Protein AF-A0A840UZB9-F1 (afdb_monomer_lite)

Secondary structure (DSSP, 8-state):
---SS---SSTT-HHHHHHHHHHSTTHHHHHHHHHHHHHHHHHTSSS----SSSHHHHTTT-TT---EEEE--HHHHHHHHHHHHT--HHHHHHHHHHHHHHHHHHHHHHHS--TT-GGG-SEEEEHHHH-HHHHHHHHHHHTTSGGGS--HHHHHHHHHHHHHHHHHHH-TT-TT-EEEEETTEEEEEEEE-GGGHHHHHHHHHHHHTT-TT--EEEEEEEE--

pLDDT: mean 88.19, std 13.85, range [30.36, 98.25]

Foldseek 3Di:
DPQPAPDPPLLPDLVVQVVVLVVDDNSLLLVLLVVLLRVLVVVLDPDDDDDDAPPLLLCVPQQLDAFEAEDEDLQVQLVVQCVVVVHDSVVSSVVVVVSQVSSQVVCCVRPVDGPVDCVSGPYYDYCNVQPPVSVVVVVVVVSPDPRNDDDPVSSQVSVQSNVQSVLCNLVSVQSVWDWGGDQLAIETEGEDAPVCVVVVVVVSCVSCPPDPSHPYYDYHYDYDD

Structure (mmCIF, N/CA/C/O backbone):
data_AF-A0A840UZB9-F1
#
_entry.id   AF-A0A840UZB9-F1
#
loop_
_atom_site.group_PDB
_atom_site.id
_atom_site.type_symbol
_atom_site.label_atom_id
_atom_site.label_alt_id
_atom_site.label_comp_id
_atom_site.label_asym_id
_atom_site.label_entity_id
_atom_site.label_seq_id
_atom_site.pdbx_PDB_ins_code
_atom_site.Cartn_x
_atom_site.Cartn_y
_atom_site.Cartn_z
_atom_site.occupancy
_atom_site.B_iso_or_equiv
_atom_site.auth_seq_id
_atom_site.auth_comp_id
_atom_site.auth_asym_id
_atom_site.auth_atom_id
_atom_site.pdbx_PDB_model_num
ATOM 1 N N . MET A 1 1 ? -8.764 1.090 -22.165 1.00 32.78 1 MET A N 1
ATOM 2 C CA . MET A 1 1 ? -8.801 0.829 -20.715 1.00 32.78 1 MET A CA 1
ATOM 3 C C . MET A 1 1 ? -8.470 2.149 -20.058 1.00 32.78 1 MET A C 1
ATOM 5 O O . MET A 1 1 ? -7.371 2.649 -20.248 1.00 32.78 1 MET A O 1
ATOM 9 N N . GLU A 1 2 ? -9.480 2.788 -19.488 1.00 30.36 2 GLU A N 1
ATOM 10 C CA . GLU A 1 2 ? -9.359 4.071 -18.801 1.00 30.36 2 GLU A CA 1
ATOM 11 C C . GLU A 1 2 ? -8.670 3.797 -17.456 1.00 30.36 2 GLU A C 1
ATOM 13 O O . GLU A 1 2 ? -9.015 2.835 -16.775 1.00 30.36 2 GLU A O 1
ATOM 18 N N . TYR A 1 3 ? -7.608 4.535 -17.137 1.00 38.19 3 TYR A N 1
ATOM 19 C CA . TYR A 1 3 ? -6.856 4.341 -15.898 1.00 38.19 3 TYR A CA 1
ATOM 20 C C . TYR A 1 3 ? -7.718 4.823 -14.716 1.00 38.19 3 TYR A C 1
ATOM 22 O O . TYR A 1 3 ? -7.915 6.025 -14.563 1.00 38.19 3 TYR A O 1
ATOM 30 N N . ASP A 1 4 ? -8.245 3.902 -13.902 1.00 43.88 4 ASP A N 1
ATOM 31 C CA . ASP A 1 4 ? -9.256 4.188 -12.861 1.00 43.88 4 ASP A CA 1
ATOM 32 C C . ASP A 1 4 ? -8.746 5.031 -11.671 1.00 43.88 4 ASP A C 1
ATOM 34 O O . ASP A 1 4 ? -9.543 5.501 -10.860 1.00 43.88 4 ASP A O 1
ATOM 38 N N . ILE A 1 5 ? -7.429 5.240 -11.529 1.00 45.97 5 ILE A N 1
ATOM 39 C CA . ILE A 1 5 ? -6.846 5.952 -10.379 1.00 45.97 5 ILE A CA 1
ATOM 40 C C . ILE A 1 5 ? -5.786 6.956 -10.875 1.00 45.97 5 ILE A C 1
ATOM 42 O O . ILE A 1 5 ? -4.693 6.555 -11.278 1.00 45.97 5 ILE A O 1
ATOM 46 N N . PRO A 1 6 ? -6.064 8.276 -10.859 1.00 42.09 6 PRO A N 1
ATOM 47 C CA . PRO A 1 6 ? -5.114 9.292 -11.301 1.00 42.09 6 PRO A CA 1
ATOM 48 C C . PRO A 1 6 ? -4.013 9.504 -10.250 1.00 42.09 6 PRO A C 1
ATOM 50 O O . PRO A 1 6 ? -4.113 10.362 -9.377 1.00 42.09 6 PRO A O 1
ATOM 53 N N . GLU A 1 7 ? -2.934 8.731 -10.326 1.00 44.25 7 GLU A N 1
ATOM 54 C CA . GLU A 1 7 ? -1.880 8.738 -9.300 1.00 44.25 7 GLU A CA 1
ATOM 55 C C . GLU A 1 7 ? -0.942 9.958 -9.292 1.00 44.25 7 GLU A C 1
ATOM 57 O O . GLU A 1 7 ? -0.257 10.210 -8.304 1.00 44.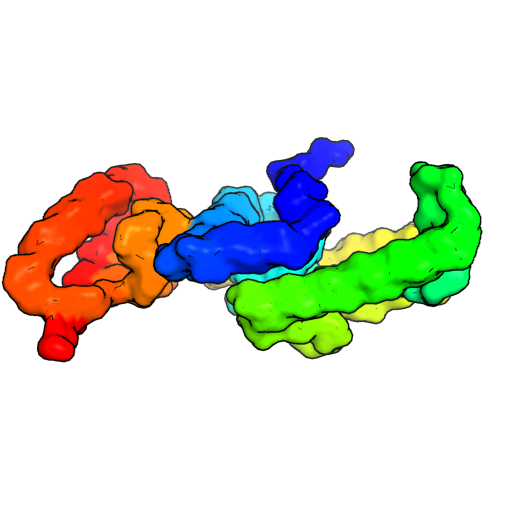25 7 GLU A O 1
ATOM 62 N N . LEU A 1 8 ? -0.858 10.755 -10.356 1.00 44.09 8 LEU A N 1
ATOM 63 C CA . LEU A 1 8 ? 0.452 11.342 -10.690 1.00 44.09 8 LEU A CA 1
ATOM 64 C C . LEU A 1 8 ? 0.564 12.870 -10.753 1.00 44.09 8 LEU A C 1
ATOM 66 O O . LEU A 1 8 ? 1.505 13.377 -11.356 1.00 44.09 8 LEU A O 1
ATOM 70 N N . LYS A 1 9 ? -0.316 13.638 -10.095 1.00 40.16 9 LYS A N 1
ATOM 71 C CA . LYS A 1 9 ? -0.114 15.104 -9.982 1.00 40.16 9 LYS A CA 1
ATOM 72 C C . LYS A 1 9 ? 0.544 15.579 -8.683 1.00 40.16 9 LYS A C 1
ATOM 74 O O . LYS A 1 9 ? 1.083 16.680 -8.670 1.00 40.16 9 LYS A O 1
ATOM 79 N N . ILE A 1 10 ? 0.573 14.767 -7.623 1.00 42.72 10 ILE A N 1
ATOM 80 C CA . ILE A 1 10 ? 1.201 15.148 -6.337 1.00 42.72 10 ILE A CA 1
ATOM 81 C C . ILE A 1 10 ? 2.701 14.792 -6.309 1.00 42.72 10 ILE A C 1
ATOM 83 O O . ILE A 1 10 ? 3.491 15.449 -5.639 1.00 42.72 10 ILE A O 1
ATOM 87 N N . MET A 1 11 ? 3.117 13.794 -7.092 1.00 49.47 11 MET A N 1
ATOM 88 C CA . MET A 1 11 ? 4.476 13.241 -7.065 1.00 49.47 11 MET A CA 1
ATOM 89 C C . MET A 1 11 ? 5.542 14.077 -7.780 1.00 49.47 11 MET A C 1
ATOM 91 O O . MET A 1 11 ? 6.721 13.771 -7.648 1.00 49.47 11 MET A O 1
ATOM 95 N N . HIS A 1 12 ? 5.163 15.108 -8.539 1.00 48.81 12 HIS A N 1
ATOM 96 C CA . HIS A 1 12 ? 6.100 15.817 -9.417 1.00 48.81 12 HIS A CA 1
ATOM 97 C C . HIS A 1 12 ? 7.119 16.691 -8.664 1.00 48.81 12 HIS A C 1
ATOM 99 O O . HIS A 1 12 ? 7.967 17.315 -9.293 1.00 48.81 12 HIS A O 1
ATOM 105 N N . ASN A 1 13 ? 7.026 16.788 -7.330 1.00 57.16 13 ASN A N 1
ATOM 106 C CA . ASN A 1 13 ? 7.992 17.549 -6.547 1.00 57.16 13 ASN A CA 1
ATOM 107 C C . ASN A 1 13 ? 8.100 17.049 -5.094 1.00 57.16 13 ASN A C 1
ATOM 109 O O . ASN A 1 13 ? 7.402 17.541 -4.198 1.00 57.16 13 ASN A O 1
ATOM 113 N N . PHE A 1 14 ? 8.977 16.060 -4.859 1.00 59.19 14 PHE A N 1
ATOM 114 C CA . PHE A 1 14 ? 9.191 15.441 -3.542 1.00 59.19 14 PHE A CA 1
ATOM 115 C C . PHE A 1 14 ? 9.422 16.466 -2.444 1.00 59.19 14 PHE A C 1
ATOM 117 O O . PHE A 1 14 ? 8.726 16.475 -1.431 1.00 59.19 14 PHE A O 1
ATOM 124 N N . GLN A 1 15 ? 10.360 17.377 -2.680 1.00 57.38 15 GLN A N 1
ATOM 125 C CA . GLN A 1 15 ? 10.783 18.351 -1.683 1.00 57.38 15 GLN A CA 1
ATOM 126 C C . GLN A 1 15 ? 9.636 19.265 -1.236 1.00 57.38 15 GLN A C 1
ATOM 128 O O . GLN A 1 15 ? 9.505 19.544 -0.046 1.00 57.38 15 GLN A O 1
ATOM 133 N N . TYR A 1 16 ? 8.769 19.694 -2.157 1.00 62.09 16 TYR A N 1
ATOM 134 C CA . TYR A 1 16 ? 7.646 20.572 -1.818 1.00 62.09 16 TYR A CA 1
ATOM 135 C C . TYR A 1 16 ? 6.574 19.847 -1.023 1.00 62.09 16 TYR A C 1
ATOM 137 O O . TYR A 1 16 ? 6.073 20.381 -0.035 1.00 62.09 16 TYR A O 1
ATOM 145 N N . ALA A 1 17 ? 6.215 18.633 -1.428 1.00 61.66 17 ALA A N 1
ATOM 146 C CA . ALA A 1 17 ? 5.177 17.907 -0.723 1.00 61.66 17 ALA A CA 1
ATOM 147 C C . ALA A 1 17 ? 5.676 17.397 0.643 1.00 61.66 17 ALA A C 1
ATOM 149 O O . ALA A 1 17 ? 4.913 17.470 1.598 1.00 61.66 17 ALA A O 1
ATOM 150 N N . VAL A 1 18 ? 6.960 17.047 0.810 1.00 64.25 18 VAL A N 1
ATOM 151 C CA . VAL A 1 18 ? 7.560 16.824 2.144 1.00 64.25 18 VAL A CA 1
ATOM 152 C C . VAL A 1 18 ? 7.467 18.070 3.015 1.00 64.25 18 VAL A C 1
ATOM 154 O O . VAL A 1 18 ? 6.951 17.991 4.124 1.00 64.25 18 VAL A O 1
ATOM 157 N N . GLN A 1 19 ? 7.870 19.236 2.505 1.00 65.75 19 GLN A N 1
ATOM 158 C CA . GLN A 1 19 ? 7.761 20.487 3.261 1.00 65.75 19 GLN A CA 1
ATOM 159 C C . GLN A 1 19 ? 6.312 20.801 3.662 1.00 65.75 19 GLN A C 1
ATOM 161 O O . GLN A 1 19 ? 6.078 21.323 4.749 1.00 65.75 19 GLN A O 1
ATOM 166 N N . ILE A 1 20 ? 5.327 20.490 2.815 1.00 62.56 20 ILE A N 1
ATOM 167 C CA . ILE A 1 20 ? 3.904 20.654 3.146 1.00 62.56 20 ILE A CA 1
ATOM 168 C C . ILE A 1 20 ? 3.486 19.679 4.256 1.00 62.56 20 ILE A C 1
ATOM 170 O O . ILE A 1 20 ? 2.816 20.093 5.203 1.00 62.56 20 ILE A O 1
ATOM 174 N N . LEU A 1 21 ? 3.897 18.411 4.161 1.00 69.25 21 LEU A N 1
ATOM 175 C CA . LEU A 1 21 ? 3.580 17.375 5.147 1.00 69.25 21 LEU A CA 1
ATOM 176 C C . LEU A 1 21 ? 4.233 17.644 6.509 1.00 69.25 21 LEU A C 1
ATOM 178 O O . LEU A 1 21 ? 3.605 17.390 7.532 1.00 69.25 21 LEU A O 1
ATOM 182 N N . GLU A 1 22 ? 5.456 18.175 6.527 1.00 68.75 22 GLU A N 1
ATOM 183 C CA . GLU A 1 22 ? 6.203 18.506 7.748 1.00 68.75 22 GLU A CA 1
ATOM 184 C C . GLU A 1 22 ? 5.699 19.787 8.427 1.00 68.75 22 GLU A C 1
ATOM 186 O O . GLU A 1 22 ? 5.739 19.897 9.651 1.00 68.75 22 GLU A O 1
ATOM 191 N N . ARG A 1 23 ? 5.197 20.763 7.657 1.00 68.94 23 ARG A N 1
ATOM 192 C CA . ARG A 1 23 ? 4.683 22.035 8.201 1.00 68.94 23 ARG A CA 1
ATOM 193 C C . ARG A 1 23 ? 3.346 21.900 8.924 1.00 68.94 23 ARG A C 1
ATOM 195 O O . ARG A 1 23 ? 2.990 22.791 9.692 1.00 68.94 23 ARG A O 1
ATOM 202 N N . GLN A 1 24 ? 2.590 20.834 8.671 1.00 67.44 24 GLN A N 1
ATOM 203 C CA . GLN A 1 24 ? 1.321 20.576 9.344 1.00 67.44 24 GLN A CA 1
ATOM 204 C C . GLN A 1 24 ? 1.487 19.478 10.393 1.00 67.44 24 GLN A C 1
ATOM 206 O O . GLN A 1 24 ? 2.014 18.407 10.100 1.00 67.44 24 GLN A O 1
ATOM 211 N N . SER A 1 25 ? 0.976 19.699 11.608 1.00 78.94 25 SER A N 1
ATOM 212 C CA . SER A 1 25 ? 0.932 18.651 12.634 1.00 78.94 25 SER A CA 1
ATOM 213 C C . SER A 1 25 ? 0.235 17.409 12.076 1.00 78.94 25 SER A C 1
ATOM 215 O O . SER A 1 25 ? -0.912 17.506 11.635 1.00 78.94 25 SER A O 1
ATOM 217 N N . PHE A 1 26 ? 0.921 16.264 12.101 1.00 84.12 26 PHE A N 1
ATOM 218 C CA . PHE A 1 26 ? 0.438 14.983 11.568 1.00 84.12 26 PHE A CA 1
ATOM 219 C C . PHE A 1 26 ? 0.086 14.998 10.065 1.00 84.12 26 PHE A C 1
ATOM 221 O O . PHE A 1 26 ? -0.791 14.255 9.616 1.00 84.12 26 PHE A O 1
ATOM 228 N N . GLY A 1 27 ? 0.729 15.864 9.268 1.00 84.94 27 GLY A N 1
ATOM 229 C CA . GLY A 1 27 ? 0.485 15.954 7.825 1.00 84.94 27 GLY A CA 1
ATOM 230 C C . GLY A 1 27 ? 0.759 14.634 7.101 1.00 84.94 27 GLY A C 1
ATOM 231 O O . GLY A 1 27 ? -0.040 14.211 6.264 1.00 84.94 27 GLY A O 1
ATOM 232 N N . ARG A 1 28 ? 1.832 13.933 7.491 1.00 86.31 28 ARG A N 1
ATOM 233 C CA . ARG A 1 28 ? 2.185 12.605 6.971 1.00 86.31 28 ARG A CA 1
ATOM 234 C C . ARG A 1 28 ? 1.066 11.586 7.182 1.00 86.31 28 ARG A C 1
ATOM 236 O O . ARG A 1 28 ? 0.633 10.954 6.224 1.00 86.31 28 ARG A O 1
ATOM 243 N N . GLU A 1 29 ? 0.593 11.428 8.415 1.00 89.12 29 GLU A N 1
ATOM 244 C CA . GLU A 1 29 ? -0.446 10.457 8.769 1.00 89.12 29 GLU A CA 1
ATOM 245 C C . GLU A 1 29 ? -1.736 10.732 7.991 1.00 89.12 29 GLU A C 1
ATOM 247 O O . GLU A 1 29 ? -2.311 9.818 7.403 1.00 89.12 29 GLU A O 1
ATOM 252 N N . ARG A 1 30 ? -2.149 12.003 7.898 1.00 88.25 30 ARG A N 1
ATOM 253 C CA . ARG A 1 30 ? -3.324 12.402 7.107 1.00 88.25 30 ARG A CA 1
ATOM 254 C C . ARG A 1 30 ? -3.175 12.054 5.631 1.00 88.25 30 ARG A C 1
ATOM 256 O O . ARG A 1 30 ? -4.113 11.528 5.038 1.00 88.25 30 ARG A O 1
ATOM 263 N N . PHE A 1 31 ? -2.007 12.316 5.048 1.00 86.19 31 PHE A N 1
ATOM 264 C CA . PHE A 1 31 ? -1.732 11.979 3.654 1.00 86.19 31 PHE A CA 1
ATOM 265 C C . PHE A 1 31 ? -1.801 10.472 3.406 1.00 86.19 31 PHE A C 1
ATOM 267 O O . PHE A 1 31 ? -2.474 10.032 2.476 1.00 86.19 31 PHE A O 1
ATOM 274 N N . VAL A 1 32 ? -1.161 9.673 4.265 1.00 88.31 32 VAL A N 1
ATOM 275 C CA . VAL A 1 32 ? -1.186 8.208 4.157 1.00 88.31 32 VAL A CA 1
ATOM 276 C C . VAL A 1 32 ? -2.610 7.670 4.321 1.00 88.31 32 VAL A C 1
ATOM 278 O O . VAL A 1 32 ? -3.037 6.834 3.524 1.00 88.31 32 VAL A O 1
ATOM 281 N N . ASN A 1 33 ? -3.376 8.174 5.292 1.00 90.88 33 ASN A N 1
ATOM 282 C CA . ASN A 1 33 ? -4.772 7.781 5.501 1.00 90.88 33 ASN A CA 1
ATOM 283 C C . ASN A 1 33 ? -5.640 8.118 4.276 1.00 90.88 33 ASN A C 1
ATOM 285 O O . ASN A 1 33 ? -6.408 7.278 3.814 1.00 90.88 33 ASN A O 1
ATOM 289 N N . PHE A 1 34 ? -5.468 9.306 3.693 1.00 88.06 34 PHE A N 1
ATOM 290 C CA . PHE A 1 34 ? -6.213 9.727 2.505 1.00 88.06 34 PHE A CA 1
ATOM 291 C C . PHE A 1 34 ? -5.871 8.899 1.257 1.00 88.06 34 PHE A C 1
ATOM 293 O O . PHE A 1 34 ? -6.772 8.412 0.568 1.00 88.06 34 PHE A O 1
ATOM 300 N N . ILE A 1 35 ? -4.579 8.716 0.964 1.00 86.69 35 ILE A N 1
ATOM 301 C CA . ILE A 1 35 ? -4.128 7.951 -0.207 1.00 86.69 35 ILE A CA 1
ATOM 302 C C . ILE A 1 35 ? -4.522 6.480 -0.081 1.00 86.69 35 ILE A C 1
ATOM 304 O O . ILE A 1 35 ? -5.058 5.915 -1.033 1.00 86.69 35 ILE A O 1
ATOM 308 N N . SER A 1 36 ? -4.322 5.869 1.091 1.00 90.62 36 SER A N 1
ATOM 309 C CA . SER A 1 36 ? -4.722 4.474 1.316 1.00 90.62 36 SER A CA 1
ATOM 310 C C . SER A 1 36 ? -6.230 4.277 1.158 1.00 90.62 36 SER A C 1
ATOM 312 O O . SER A 1 36 ? -6.637 3.320 0.504 1.00 90.62 36 SER A O 1
ATOM 314 N N . SER A 1 37 ? -7.055 5.197 1.675 1.00 91.62 37 SER A N 1
ATOM 315 C CA . SER A 1 37 ? -8.512 5.154 1.501 1.00 91.62 37 SER A CA 1
ATOM 316 C C . SER A 1 37 ? -8.898 5.267 0.030 1.00 91.62 37 SER A C 1
ATOM 318 O O . SER A 1 37 ? -9.676 4.451 -0.460 1.00 91.62 37 SER A O 1
ATOM 320 N N . SER A 1 38 ? -8.298 6.217 -0.692 1.00 87.75 38 SER A N 1
ATOM 321 C CA . SER A 1 38 ? -8.556 6.415 -2.120 1.00 87.75 38 SER A CA 1
ATOM 322 C C . SER A 1 38 ? -8.231 5.158 -2.927 1.00 87.75 38 SER A C 1
ATOM 324 O O . SER A 1 38 ? -9.072 4.696 -3.686 1.00 87.75 38 SER A O 1
ATOM 326 N N . ILE A 1 39 ? -7.058 4.551 -2.719 1.00 88.44 39 ILE A N 1
ATOM 327 C CA . ILE A 1 39 ? -6.638 3.345 -3.447 1.00 88.44 39 ILE A CA 1
ATOM 328 C C . ILE A 1 39 ? -7.519 2.142 -3.074 1.00 88.44 39 ILE A C 1
ATOM 330 O O . ILE A 1 39 ? -8.109 1.504 -3.947 1.00 88.44 39 ILE A O 1
ATOM 334 N N . LEU A 1 40 ? -7.646 1.829 -1.781 1.00 92.06 40 LEU A N 1
ATOM 335 C CA . LEU A 1 40 ? -8.332 0.614 -1.326 1.00 92.06 40 LEU A CA 1
ATOM 336 C C . LEU A 1 40 ? -9.842 0.645 -1.591 1.00 92.06 40 LEU A C 1
ATOM 338 O O . LEU A 1 40 ? -10.443 -0.410 -1.789 1.00 92.06 40 LEU A O 1
ATOM 342 N N . LYS A 1 41 ? -10.457 1.831 -1.665 1.00 90.00 41 LYS A N 1
ATOM 343 C CA . LYS A 1 41 ? -11.869 1.980 -2.044 1.00 90.00 41 LYS A CA 1
ATOM 344 C C . LYS A 1 41 ? -12.163 1.454 -3.451 1.00 90.00 41 LYS A C 1
ATOM 346 O O . LYS A 1 41 ? -13.257 0.938 -3.670 1.00 90.00 41 LYS A O 1
ATOM 351 N N . HIS A 1 42 ? -11.214 1.577 -4.379 1.00 88.00 42 HIS A N 1
ATOM 352 C CA . HIS A 1 42 ? -11.332 0.982 -5.708 1.00 88.00 42 HIS A CA 1
ATOM 353 C C . HIS A 1 42 ? -10.970 -0.502 -5.657 1.00 88.00 42 HIS A C 1
ATOM 355 O O . HIS A 1 42 ? -11.781 -1.338 -6.039 1.00 88.00 42 HIS A O 1
ATOM 361 N N . LEU A 1 43 ? -9.813 -0.841 -5.079 1.00 90.56 43 LEU A N 1
ATOM 362 C CA . LEU A 1 43 ? -9.291 -2.212 -5.097 1.00 90.56 43 LEU A CA 1
ATOM 363 C C . LEU A 1 43 ? -10.133 -3.235 -4.323 1.00 90.56 43 LEU A C 1
ATOM 365 O O . LEU A 1 43 ? -10.003 -4.427 -4.576 1.00 90.56 43 LEU A O 1
ATOM 369 N N . LYS A 1 44 ? -11.015 -2.806 -3.407 1.00 90.06 44 LYS A N 1
ATOM 370 C CA . LYS A 1 44 ? -11.962 -3.714 -2.730 1.00 90.06 44 LYS A CA 1
ATOM 371 C C . LYS A 1 44 ? -12.960 -4.378 -3.683 1.00 90.06 44 LYS A C 1
ATOM 373 O O . LYS A 1 44 ? -13.561 -5.390 -3.317 1.00 90.06 44 LYS A O 1
ATOM 378 N N . ASN A 1 45 ? -13.159 -3.802 -4.866 1.00 85.81 45 ASN A N 1
ATOM 379 C CA . ASN A 1 45 ? -13.878 -4.435 -5.958 1.00 85.81 45 ASN A CA 1
ATOM 380 C C . ASN A 1 45 ? -12.831 -5.176 -6.796 1.00 85.81 45 ASN A C 1
ATOM 382 O O . ASN A 1 45 ? -11.871 -4.572 -7.238 1.00 85.81 45 ASN A O 1
ATOM 386 N N . ASP A 1 46 ? -12.941 -6.491 -6.944 1.00 80.00 46 ASP A N 1
ATOM 387 C CA . ASP A 1 46 ? -11.925 -7.293 -7.642 1.00 80.00 46 ASP A CA 1
ATOM 388 C C . ASP A 1 46 ? -11.754 -6.864 -9.124 1.00 80.00 46 ASP A C 1
ATOM 390 O O . ASP A 1 46 ? -12.583 -6.133 -9.669 1.00 80.00 46 ASP A O 1
ATOM 394 N N . LYS A 1 47 ? -10.729 -7.388 -9.810 1.00 85.06 47 LYS A N 1
ATOM 395 C CA . LYS A 1 47 ? -10.435 -7.182 -11.244 1.00 85.06 47 LYS A CA 1
ATOM 396 C C . LYS A 1 47 ? -9.936 -5.780 -11.609 1.00 85.06 47 LYS A C 1
ATOM 398 O O . LYS A 1 47 ? -10.267 -5.254 -12.672 1.00 85.06 47 LYS A O 1
ATOM 403 N N . HIS A 1 48 ? -9.078 -5.207 -10.771 1.00 88.44 48 HIS A N 1
ATOM 404 C CA . HIS A 1 48 ? -8.353 -3.975 -11.085 1.00 88.44 48 HIS A CA 1
ATOM 405 C C . HIS A 1 48 ? -6.864 -4.229 -11.317 1.00 88.44 48 HIS A C 1
ATOM 407 O O . HIS A 1 48 ? -6.243 -5.059 -10.657 1.00 88.44 48 HIS A O 1
ATOM 413 N N . VAL A 1 49 ? -6.278 -3.440 -12.219 1.00 90.12 49 VAL A N 1
ATOM 414 C CA . VAL A 1 49 ? -4.826 -3.295 -12.347 1.00 90.12 49 VAL A CA 1
ATOM 415 C C . VAL A 1 49 ? -4.452 -1.929 -11.793 1.00 90.12 49 VAL A C 1
ATOM 417 O O . VAL A 1 49 ? -4.871 -0.900 -12.317 1.00 90.12 49 VAL A O 1
ATOM 420 N N . TYR A 1 50 ? -3.660 -1.929 -10.729 1.00 88.38 50 TYR A N 1
ATOM 421 C CA . TYR A 1 50 ? -3.111 -0.719 -10.130 1.00 88.38 50 TYR A CA 1
ATOM 422 C C . TYR A 1 50 ? -1.652 -0.538 -10.558 1.00 88.38 50 TYR A C 1
ATOM 424 O O . TYR A 1 50 ? -0.878 -1.497 -10.512 1.00 88.38 50 TYR A O 1
ATOM 432 N N . HIS A 1 51 ? 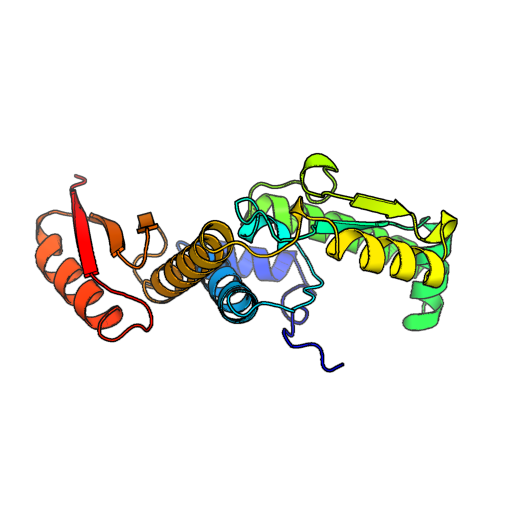-1.269 0.680 -10.958 1.00 85.56 51 HIS A N 1
ATOM 433 C CA . HIS A 1 51 ? 0.084 0.982 -11.423 1.00 85.56 51 HIS A CA 1
ATOM 434 C C . HIS A 1 51 ? 0.644 2.273 -10.803 1.00 85.56 51 HIS A C 1
ATOM 436 O O . HIS A 1 51 ? 0.557 3.367 -11.347 1.00 85.56 51 HIS A O 1
ATOM 442 N N . GLY A 1 52 ? 1.393 2.150 -9.719 1.00 78.25 52 GLY A N 1
ATOM 443 C CA . GLY A 1 52 ? 2.120 3.310 -9.231 1.00 78.25 52 GLY A CA 1
ATOM 444 C C . GLY A 1 52 ? 2.952 3.025 -8.013 1.00 78.25 52 GLY A C 1
ATOM 445 O O . GLY A 1 52 ? 3.410 1.900 -7.798 1.00 78.25 52 GLY A O 1
ATOM 446 N N . VAL A 1 53 ? 3.252 4.079 -7.263 1.00 71.25 53 VAL A N 1
ATOM 447 C CA . VAL A 1 53 ? 4.255 3.987 -6.209 1.00 71.25 53 VAL A CA 1
ATOM 448 C C . VAL A 1 53 ? 3.620 3.491 -4.924 1.00 71.25 53 VAL A C 1
ATOM 450 O O . VAL A 1 53 ? 2.738 4.121 -4.354 1.00 71.25 53 VAL A O 1
ATOM 453 N N . ALA A 1 54 ? 4.167 2.378 -4.441 1.00 73.81 54 ALA A N 1
ATOM 454 C CA . ALA A 1 54 ? 3.912 1.809 -3.127 1.00 73.81 54 ALA A CA 1
ATOM 455 C C . ALA A 1 54 ? 2.496 1.265 -2.878 1.00 73.81 54 ALA A C 1
ATOM 457 O O . ALA A 1 54 ? 2.234 0.856 -1.755 1.00 73.81 54 ALA A O 1
ATOM 458 N N . GLY A 1 55 ? 1.593 1.147 -3.858 1.00 81.25 55 GLY A N 1
ATOM 459 C CA . GLY A 1 55 ? 0.286 0.517 -3.596 1.00 81.25 55 GLY A CA 1
ATOM 460 C C . GLY A 1 55 ? 0.372 -0.931 -3.098 1.00 81.25 55 GLY A C 1
ATOM 461 O O . GLY A 1 55 ? -0.450 -1.349 -2.282 1.00 81.25 55 GLY A O 1
ATOM 462 N N . GLN A 1 56 ? 1.430 -1.668 -3.461 1.00 86.31 56 GLN A N 1
ATOM 463 C CA . GLN A 1 56 ? 1.711 -3.003 -2.922 1.00 86.31 56 GLN A CA 1
ATOM 464 C C . GLN A 1 56 ? 1.868 -3.017 -1.392 1.00 86.31 56 GLN A C 1
ATOM 466 O O . GLN A 1 56 ? 1.620 -4.041 -0.757 1.00 86.31 56 GLN A O 1
ATOM 471 N N . PHE A 1 57 ? 2.242 -1.883 -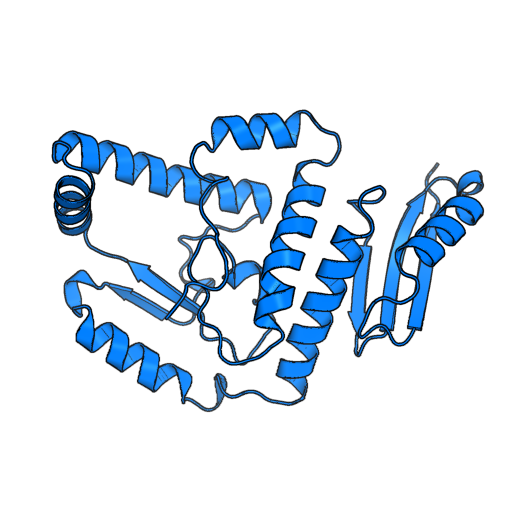0.786 1.00 87.38 57 PHE A N 1
ATOM 472 C CA . PHE A 1 57 ? 2.326 -1.711 0.664 1.00 87.38 57 PHE A CA 1
ATOM 473 C C . PHE A 1 57 ? 0.977 -1.920 1.350 1.00 87.38 57 PHE A C 1
ATOM 475 O O . PHE A 1 57 ? 0.905 -2.609 2.366 1.00 87.38 57 PHE A O 1
ATOM 482 N N . PHE A 1 58 ? -0.091 -1.360 0.781 1.00 88.88 58 PHE A N 1
ATOM 483 C CA . PHE A 1 58 ? -1.432 -1.419 1.362 1.00 88.88 58 PHE A CA 1
ATOM 484 C C . PHE A 1 58 ? -2.088 -2.798 1.204 1.00 88.88 58 PHE A C 1
ATOM 486 O O . PHE A 1 58 ? -3.074 -3.088 1.873 1.00 88.88 58 PHE A O 1
ATOM 493 N N . LEU A 1 59 ? -1.529 -3.656 0.344 1.00 90.69 59 LEU A N 1
ATOM 494 C CA . LEU A 1 59 ? -2.073 -4.966 -0.031 1.00 90.69 59 LEU A CA 1
ATOM 495 C C . LEU A 1 59 ? -1.214 -6.133 0.474 1.00 90.69 59 LEU A C 1
ATOM 497 O O . LEU A 1 59 ? -1.334 -7.258 -0.013 1.00 90.69 59 LEU A O 1
ATOM 501 N N . ARG A 1 60 ? -0.306 -5.889 1.428 1.00 85.81 60 ARG A N 1
ATOM 502 C CA . ARG A 1 60 ? 0.617 -6.915 1.947 1.00 85.81 60 ARG A CA 1
ATOM 503 C C . ARG A 1 60 ? -0.103 -8.167 2.443 1.00 85.81 60 ARG A C 1
ATOM 505 O O . ARG A 1 60 ? 0.324 -9.261 2.095 1.00 85.81 60 ARG A O 1
ATOM 512 N N . ASP A 1 61 ? -1.232 -7.990 3.123 1.00 88.75 61 ASP A N 1
ATOM 513 C CA . ASP A 1 61 ? -1.987 -9.083 3.745 1.00 88.75 61 ASP A CA 1
ATOM 514 C C . ASP A 1 61 ? -3.110 -9.645 2.857 1.00 88.75 61 ASP A C 1
ATOM 516 O O . ASP A 1 61 ? -3.949 -10.411 3.328 1.00 88.75 61 ASP A O 1
ATOM 520 N N . VAL A 1 62 ? -3.181 -9.244 1.585 1.00 94.62 62 VAL A N 1
ATOM 521 C CA . VAL A 1 62 ? -4.198 -9.730 0.647 1.00 94.62 62 VAL A CA 1
ATOM 522 C C . VAL A 1 62 ? -3.576 -10.805 -0.242 1.00 94.62 62 VAL A C 1
ATOM 524 O O . VAL A 1 62 ? -2.724 -10.502 -1.070 1.00 94.62 62 VAL A O 1
ATOM 527 N N . ALA A 1 63 ? -4.010 -12.057 -0.066 1.00 93.06 63 ALA A N 1
ATOM 528 C CA . ALA A 1 63 ? -3.417 -13.212 -0.751 1.00 93.06 63 ALA A CA 1
ATOM 529 C C . ALA A 1 63 ? -3.638 -13.198 -2.276 1.00 93.06 63 ALA A C 1
ATOM 531 O O . ALA A 1 63 ? -2.700 -13.376 -3.038 1.00 93.06 63 ALA A O 1
ATOM 532 N N . HIS A 1 64 ? -4.868 -12.920 -2.715 1.00 95.06 64 HIS A N 1
ATOM 533 C CA . HIS A 1 64 ? -5.270 -12.908 -4.129 1.00 95.06 64 HIS A CA 1
ATOM 534 C C . HIS A 1 64 ? -4.811 -11.670 -4.932 1.00 95.06 64 HIS A C 1
ATOM 536 O O . HIS A 1 64 ? -5.516 -11.204 -5.819 1.00 95.06 64 HIS A O 1
ATOM 542 N N . VAL A 1 65 ? -3.656 -11.089 -4.597 1.00 94.62 65 VAL A N 1
ATOM 543 C CA . VAL A 1 65 ? -3.083 -9.933 -5.305 1.00 94.62 65 VAL A CA 1
ATOM 544 C C . VAL A 1 65 ? -1.693 -10.301 -5.799 1.00 94.62 65 VAL A C 1
ATOM 546 O O . VAL A 1 65 ? -0.806 -10.561 -4.991 1.00 94.62 65 VAL A O 1
ATOM 549 N N . LEU A 1 66 ? -1.498 -10.254 -7.116 1.00 95.50 66 LEU A N 1
ATOM 550 C CA . LEU A 1 66 ? -0.192 -10.419 -7.748 1.00 95.50 66 LEU A CA 1
ATOM 551 C C . LEU A 1 66 ? 0.563 -9.079 -7.756 1.00 95.50 66 LEU A C 1
ATOM 553 O O . LEU A 1 66 ? 0.146 -8.121 -8.408 1.00 95.50 66 LEU A O 1
ATOM 557 N N . LYS A 1 67 ? 1.689 -9.003 -7.043 1.00 95.50 67 LYS A N 1
ATOM 558 C CA . LYS A 1 67 ? 2.539 -7.807 -6.948 1.00 95.50 67 LYS A CA 1
ATOM 559 C C . LYS A 1 67 ? 3.722 -7.944 -7.898 1.00 95.50 67 LYS A C 1
ATOM 561 O O . LYS A 1 67 ? 4.619 -8.754 -7.672 1.00 95.50 67 LYS A O 1
ATOM 566 N N . VAL A 1 68 ? 3.762 -7.115 -8.937 1.00 95.88 68 VAL A N 1
ATOM 567 C CA . VAL A 1 68 ? 4.814 -7.162 -9.963 1.00 95.88 68 VAL A CA 1
ATOM 568 C C . VAL A 1 68 ? 5.607 -5.864 -9.978 1.00 95.88 68 VAL A C 1
ATOM 570 O O . VAL A 1 68 ? 5.034 -4.775 -9.995 1.00 95.88 68 VAL A O 1
ATOM 573 N N . ARG A 1 69 ? 6.935 -5.974 -10.032 1.00 95.31 69 ARG A N 1
ATOM 574 C CA . ARG A 1 69 ? 7.832 -4.858 -10.329 1.00 95.31 69 ARG A CA 1
ATOM 575 C C . ARG A 1 69 ? 8.434 -5.025 -11.713 1.00 95.31 69 ARG A C 1
ATOM 577 O O . ARG A 1 69 ? 9.113 -6.013 -11.981 1.00 95.31 69 ARG A O 1
ATOM 584 N N . ILE A 1 70 ? 8.254 -4.017 -12.557 1.00 95.31 70 ILE A N 1
ATOM 585 C CA . ILE A 1 70 ? 8.926 -3.935 -13.854 1.00 95.31 70 ILE A CA 1
ATOM 586 C C . ILE A 1 70 ? 10.203 -3.111 -13.700 1.00 95.31 70 ILE A C 1
ATOM 588 O O . ILE A 1 70 ? 10.177 -2.001 -13.164 1.00 95.31 70 ILE A O 1
ATOM 592 N N . ILE A 1 71 ? 11.317 -3.662 -14.167 1.00 96.00 71 ILE A N 1
ATOM 593 C CA . ILE A 1 71 ? 12.601 -2.972 -14.291 1.00 96.00 71 ILE A CA 1
ATOM 594 C C . ILE A 1 71 ? 13.054 -3.004 -15.751 1.00 96.00 71 ILE A C 1
ATOM 596 O O . ILE A 1 71 ? 12.563 -3.803 -16.546 1.00 96.00 71 ILE A O 1
ATOM 600 N N . ALA A 1 72 ? 13.976 -2.118 -16.099 1.00 96.31 72 ALA A N 1
ATOM 601 C CA . ALA A 1 72 ? 14.558 -2.025 -17.428 1.00 96.31 72 ALA A CA 1
ATOM 602 C C . ALA A 1 72 ? 15.986 -1.494 -17.312 1.00 96.31 72 ALA A C 1
ATOM 604 O O . ALA A 1 72 ? 16.310 -0.769 -16.359 1.00 96.31 72 ALA A O 1
ATOM 605 N N . ASP A 1 73 ? 16.811 -1.812 -18.297 1.00 96.50 73 ASP A N 1
ATOM 606 C CA . ASP A 1 73 ? 18.179 -1.328 -18.382 1.00 96.50 73 ASP A CA 1
ATOM 607 C C . ASP A 1 73 ? 18.191 0.199 -18.547 1.00 96.50 73 ASP A C 1
ATOM 609 O O . ASP A 1 73 ? 17.378 0.787 -19.268 1.00 96.50 73 ASP A O 1
ATOM 613 N N . MET A 1 74 ? 19.123 0.874 -17.865 1.00 96.88 74 MET A N 1
ATOM 614 C CA . MET A 1 74 ? 19.145 2.342 -17.810 1.00 96.88 74 MET A CA 1
ATOM 615 C C . MET A 1 74 ? 19.233 2.979 -19.204 1.00 96.88 74 MET A C 1
ATOM 617 O O . MET A 1 74 ? 18.571 3.979 -19.456 1.00 96.88 74 MET A O 1
ATOM 621 N N . GLU A 1 75 ? 19.996 2.401 -20.134 1.00 97.38 75 GLU A N 1
ATOM 622 C CA . GLU A 1 75 ? 20.151 2.968 -21.481 1.00 97.38 75 GLU A CA 1
ATOM 623 C C . GLU A 1 75 ? 18.882 2.896 -22.334 1.00 97.38 75 GLU A C 1
ATOM 625 O O . GLU A 1 75 ? 18.640 3.805 -23.134 1.00 97.38 75 GLU A O 1
ATOM 630 N N . GLU A 1 76 ? 18.059 1.861 -22.150 1.00 96.25 76 GLU A N 1
ATOM 631 C CA . GLU A 1 76 ? 16.753 1.760 -22.804 1.00 96.25 76 GLU A CA 1
ATOM 632 C C . GLU A 1 76 ? 15.767 2.754 -22.201 1.00 96.25 76 GLU A C 1
ATOM 634 O O . GLU A 1 76 ? 15.087 3.473 -22.934 1.00 96.25 76 GLU A O 1
ATOM 639 N N . ARG A 1 77 ? 15.751 2.871 -20.866 1.00 97.19 77 ARG A N 1
ATOM 640 C CA . ARG A 1 77 ? 14.942 3.878 -20.164 1.00 97.19 77 ARG A CA 1
ATOM 641 C C . ARG A 1 77 ? 15.297 5.289 -20.623 1.00 97.19 77 ARG A C 1
ATOM 643 O O . ARG A 1 77 ? 14.403 6.079 -20.899 1.00 97.19 77 ARG A O 1
ATOM 650 N N . VAL A 1 78 ? 16.591 5.592 -20.741 1.00 98.25 78 VAL A N 1
ATOM 651 C CA . VAL A 1 78 ? 17.105 6.882 -21.224 1.00 98.25 78 VAL A CA 1
ATOM 652 C C . VAL A 1 78 ? 16.670 7.152 -22.659 1.00 98.25 78 VAL A C 1
ATOM 654 O O . VAL A 1 78 ? 16.248 8.266 -22.956 1.00 98.25 78 VAL A O 1
ATOM 657 N N . ALA A 1 79 ? 16.760 6.156 -23.546 1.00 97.38 79 ALA A N 1
ATOM 658 C CA . ALA A 1 79 ? 16.318 6.299 -24.930 1.00 97.38 79 ALA A CA 1
ATOM 659 C C . ALA A 1 79 ? 14.811 6.595 -25.009 1.00 97.38 79 ALA A C 1
ATOM 661 O O . ALA A 1 79 ? 14.418 7.579 -25.635 1.00 97.38 79 ALA A O 1
ATOM 662 N N . ALA A 1 80 ? 13.996 5.798 -24.312 1.00 95.25 80 ALA A N 1
ATOM 663 C CA . ALA A 1 80 ? 12.546 5.955 -24.277 1.00 95.25 80 ALA A CA 1
ATOM 664 C C . ALA A 1 80 ? 12.122 7.300 -23.664 1.00 95.25 80 ALA A C 1
ATOM 666 O O . ALA A 1 80 ? 11.237 7.974 -24.186 1.00 95.25 80 ALA A O 1
ATOM 667 N N . GLU A 1 81 ? 12.766 7.725 -22.575 1.00 95.94 81 GLU A N 1
ATOM 668 C CA . GLU A 1 81 ? 12.452 8.984 -21.899 1.00 95.94 81 GLU A CA 1
ATOM 669 C C . GLU A 1 81 ? 12.845 10.204 -22.738 1.00 95.94 81 GLU A C 1
ATOM 671 O O . GLU A 1 81 ? 12.055 11.144 -22.859 1.00 95.94 81 GLU A O 1
ATOM 676 N N . ALA A 1 82 ? 14.032 10.177 -23.355 1.00 97.44 82 ALA A N 1
ATOM 677 C CA . ALA A 1 82 ? 14.499 11.232 -24.251 1.00 97.44 82 ALA A CA 1
ATOM 678 C C . ALA A 1 82 ? 13.560 11.406 -25.454 1.00 97.44 82 ALA A C 1
ATOM 680 O O . ALA A 1 82 ? 13.219 12.535 -25.807 1.00 97.44 82 ALA A O 1
ATOM 681 N N . GLU A 1 83 ? 13.092 10.302 -26.043 1.00 97.06 83 GLU A N 1
ATOM 682 C CA . GLU A 1 83 ? 12.113 10.322 -27.133 1.00 97.06 83 GLU A CA 1
ATOM 683 C C . GLU A 1 83 ? 10.756 10.867 -26.666 1.00 97.06 83 GLU A C 1
ATOM 685 O O . GLU A 1 83 ? 10.205 11.790 -27.273 1.00 97.06 83 GLU A O 1
ATOM 690 N N . ARG A 1 8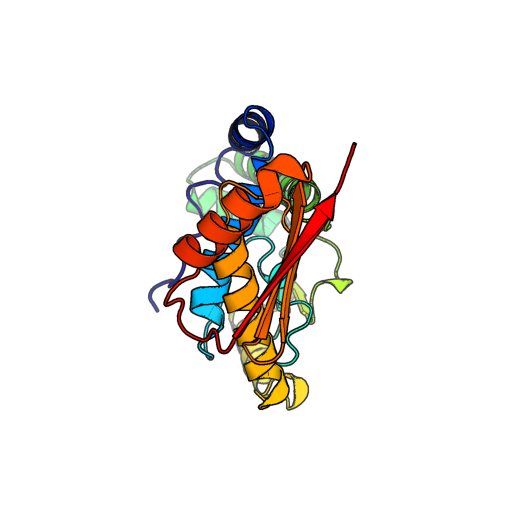4 ? 10.240 10.350 -25.544 1.00 94.75 84 ARG A N 1
ATOM 691 C CA . ARG A 1 84 ? 8.929 10.711 -24.984 1.00 94.75 84 ARG A CA 1
ATOM 692 C C . ARG A 1 84 ? 8.834 12.183 -24.592 1.00 94.75 84 ARG A C 1
ATOM 694 O O . ARG A 1 84 ? 7.795 12.809 -24.801 1.00 94.75 84 ARG A O 1
ATOM 701 N N . THR A 1 85 ? 9.890 12.729 -23.995 1.00 93.12 85 THR A N 1
ATOM 702 C CA . THR A 1 85 ? 9.904 14.094 -23.438 1.00 93.12 85 THR A CA 1
ATOM 703 C C . THR A 1 85 ? 10.649 15.107 -24.304 1.00 93.12 85 THR A C 1
ATOM 705 O O . THR A 1 85 ? 10.582 16.302 -24.025 1.00 93.12 85 THR A O 1
ATOM 708 N N . LYS A 1 86 ? 11.284 14.657 -25.397 1.00 96.31 86 LYS A N 1
ATOM 709 C CA . LYS A 1 86 ? 12.040 15.483 -26.353 1.00 96.31 86 LYS A CA 1
ATOM 710 C C . LYS A 1 86 ? 13.204 16.247 -25.706 1.00 96.31 86 LYS A C 1
ATOM 712 O O . LYS A 1 86 ? 13.415 17.427 -25.988 1.00 96.31 86 LYS A O 1
ATOM 717 N N . ILE A 1 87 ? 13.969 15.563 -24.859 1.00 96.94 87 ILE A N 1
ATOM 718 C CA . ILE A 1 87 ? 15.172 16.083 -24.181 1.00 96.94 87 ILE A CA 1
ATOM 719 C C . ILE A 1 87 ? 16.426 15.310 -24.615 1.00 96.94 87 ILE A C 1
ATOM 721 O O . ILE A 1 87 ? 16.338 14.291 -25.300 1.00 96.94 87 ILE A O 1
ATOM 725 N N . SER A 1 88 ? 17.617 15.785 -24.237 1.00 98.25 88 SER A N 1
ATOM 726 C CA . SER A 1 88 ? 18.862 15.059 -24.519 1.00 98.25 88 SER A CA 1
ATOM 727 C C . SER A 1 88 ? 18.959 13.770 -23.692 1.00 98.25 88 SER A C 1
ATOM 729 O O . SER A 1 88 ? 18.390 13.671 -22.606 1.00 98.25 88 SER A O 1
ATOM 731 N N . ARG A 1 89 ? 19.733 12.783 -24.168 1.00 98.06 89 ARG A N 1
ATOM 732 C CA . ARG A 1 89 ? 19.990 11.541 -23.409 1.00 98.06 89 ARG A CA 1
ATOM 733 C C . ARG A 1 89 ? 20.625 11.812 -22.043 1.00 98.06 89 ARG A C 1
ATOM 735 O O . ARG A 1 89 ? 20.301 11.128 -21.078 1.00 98.06 89 ARG A O 1
ATOM 742 N N . ASP A 1 90 ? 21.517 12.796 -21.958 1.00 98.19 90 ASP A N 1
ATOM 743 C CA . ASP A 1 90 ? 22.172 13.152 -20.696 1.00 98.19 90 ASP A CA 1
ATOM 744 C C . ASP A 1 90 ? 21.183 13.761 -19.703 1.00 98.19 90 ASP A C 1
ATOM 746 O O . ASP A 1 90 ? 21.191 13.390 -18.529 1.00 98.19 90 ASP A O 1
ATOM 750 N N . GLU A 1 91 ? 20.279 14.619 -20.182 1.00 97.56 91 GLU A N 1
ATOM 751 C CA . GLU A 1 91 ? 19.220 15.183 -19.349 1.00 97.56 91 GLU A CA 1
ATOM 752 C C . GLU A 1 91 ? 18.216 14.109 -18.913 1.00 97.56 91 GLU A C 1
ATOM 754 O O . GLU A 1 91 ? 17.884 14.030 -17.732 1.00 97.56 91 GLU A O 1
ATOM 759 N N . ALA A 1 92 ? 17.812 13.211 -19.817 1.00 97.50 92 ALA A N 1
ATOM 760 C CA . ALA A 1 92 ? 16.952 12.076 -19.486 1.00 97.50 92 ALA A CA 1
ATOM 761 C C . ALA A 1 92 ? 17.586 11.164 -18.425 1.00 97.50 92 ALA A C 1
ATOM 763 O O . ALA A 1 92 ? 16.924 10.787 -17.461 1.00 97.50 92 ALA A O 1
ATOM 764 N N . ARG A 1 93 ? 18.883 10.845 -18.545 1.00 98.00 93 ARG A N 1
ATOM 765 C CA . ARG A 1 93 ? 19.601 10.033 -17.548 1.00 98.00 93 ARG A CA 1
ATOM 766 C C . ARG A 1 93 ? 19.641 10.714 -16.186 1.00 98.00 93 ARG A C 1
ATOM 768 O O . ARG A 1 93 ? 19.408 10.058 -15.171 1.00 98.00 93 ARG A O 1
ATOM 775 N N . ARG A 1 94 ? 19.923 12.019 -16.163 1.00 96.69 94 ARG A N 1
ATOM 776 C CA . ARG A 1 94 ? 19.924 12.819 -14.935 1.00 96.69 94 ARG A CA 1
ATOM 777 C C . ARG A 1 94 ? 18.542 12.815 -14.281 1.00 96.69 94 ARG A C 1
ATOM 779 O O . ARG A 1 94 ? 18.453 12.540 -13.087 1.00 96.69 94 ARG A O 1
ATOM 786 N N . GLN A 1 95 ? 17.487 13.070 -15.054 1.00 93.25 95 GLN A N 1
ATOM 787 C CA . GLN A 1 95 ? 16.114 13.111 -14.552 1.00 93.25 95 GLN A CA 1
ATOM 788 C C . GLN A 1 95 ? 15.660 11.747 -14.023 1.00 93.25 95 GLN A C 1
ATOM 790 O O . GLN A 1 95 ? 15.166 11.677 -12.906 1.00 93.25 95 GLN A O 1
ATOM 795 N N . LEU A 1 96 ? 15.906 10.656 -14.756 1.00 94.50 96 LEU A N 1
ATOM 796 C CA . LEU A 1 96 ? 15.559 9.300 -14.314 1.00 94.50 96 LEU A CA 1
ATOM 797 C C . LEU A 1 96 ? 16.250 8.923 -12.998 1.00 94.50 96 LEU A C 1
ATOM 799 O O . LEU A 1 96 ? 15.619 8.337 -12.122 1.00 94.50 96 LEU A O 1
ATOM 803 N N . GLY A 1 97 ? 17.532 9.273 -12.846 1.00 94.56 97 GLY A N 1
ATOM 804 C CA . GLY A 1 97 ? 18.263 9.039 -11.600 1.00 94.56 97 GLY A CA 1
ATOM 805 C C . GLY A 1 97 ? 17.684 9.818 -10.415 1.00 94.56 97 GLY A C 1
ATOM 806 O O . GLY A 1 97 ? 17.595 9.278 -9.314 1.00 94.56 97 GLY A O 1
ATOM 807 N N . ILE A 1 98 ? 17.259 11.066 -10.641 1.00 91.44 98 ILE A N 1
ATOM 808 C CA . ILE A 1 98 ? 16.576 11.880 -9.626 1.00 91.44 98 ILE A CA 1
ATOM 809 C C . ILE A 1 98 ? 15.217 11.260 -9.285 1.00 91.44 98 ILE A C 1
ATOM 811 O O . ILE A 1 98 ? 14.950 11.015 -8.112 1.00 91.44 98 ILE A O 1
ATOM 815 N N . ASP A 1 99 ? 14.398 10.944 -10.287 1.00 89.19 99 ASP A N 1
ATOM 816 C CA . ASP A 1 99 ? 13.054 10.392 -10.108 1.00 89.19 99 ASP A CA 1
ATOM 817 C C . ASP A 1 99 ? 13.070 9.065 -9.335 1.00 89.19 99 ASP A C 1
ATOM 819 O O . ASP A 1 99 ? 12.253 8.861 -8.434 1.00 89.19 99 ASP A O 1
ATOM 823 N N . ASP A 1 100 ? 13.993 8.157 -9.665 1.00 91.94 100 ASP A N 1
ATOM 824 C CA . ASP A 1 100 ? 14.128 6.863 -8.987 1.00 91.94 100 ASP A CA 1
ATOM 825 C C . ASP A 1 100 ? 14.475 7.041 -7.503 1.00 91.94 100 ASP A C 1
ATOM 827 O O . ASP A 1 100 ? 13.861 6.415 -6.631 1.00 91.94 100 ASP A O 1
ATOM 831 N N . GLU A 1 101 ? 15.430 7.924 -7.208 1.00 90.75 101 GLU A N 1
ATOM 832 C CA . GLU A 1 101 ? 15.860 8.207 -5.841 1.00 90.75 101 GLU A CA 1
ATOM 833 C C . GLU A 1 101 ? 14.773 8.942 -5.046 1.00 90.75 101 GLU A C 1
ATOM 835 O O . GLU A 1 101 ? 14.532 8.627 -3.878 1.00 90.75 101 GLU A O 1
ATOM 840 N N . GLU A 1 102 ? 14.068 9.891 -5.665 1.00 87.88 102 GLU A N 1
ATOM 841 C CA . GLU A 1 102 ? 12.945 10.583 -5.035 1.00 87.88 102 GLU A CA 1
ATOM 842 C C . GLU A 1 102 ? 11.805 9.618 -4.712 1.00 87.88 102 GLU A C 1
ATOM 844 O O . GLU A 1 102 ? 11.301 9.635 -3.590 1.00 87.88 102 GLU A O 1
ATOM 849 N N . ARG A 1 103 ? 11.435 8.717 -5.632 1.00 87.25 103 ARG A N 1
ATOM 850 C CA . ARG A 1 103 ? 10.410 7.686 -5.380 1.00 87.25 103 ARG A CA 1
ATOM 851 C C . ARG A 1 103 ? 10.797 6.767 -4.223 1.00 87.25 103 ARG A C 1
ATOM 853 O O . ARG A 1 103 ? 9.943 6.430 -3.401 1.00 87.25 103 ARG A O 1
ATOM 860 N N . ARG A 1 104 ? 12.075 6.386 -4.124 1.00 90.31 104 ARG A N 1
ATOM 861 C CA . ARG A 1 104 ? 12.583 5.569 -3.014 1.00 90.31 104 ARG A CA 1
ATOM 862 C C . ARG A 1 104 ? 12.512 6.316 -1.683 1.00 90.31 104 ARG A C 1
ATOM 864 O O . ARG A 1 104 ? 11.972 5.780 -0.716 1.00 90.31 104 ARG A O 1
ATOM 871 N N . LYS A 1 105 ? 12.988 7.565 -1.639 1.00 88.00 105 LYS A N 1
ATOM 872 C CA . LYS A 1 105 ? 12.921 8.420 -0.441 1.00 88.00 105 LYS A CA 1
ATOM 873 C C . LYS A 1 105 ? 11.485 8.674 0.008 1.00 88.00 105 LYS A C 1
ATOM 875 O O . LYS A 1 105 ? 11.203 8.601 1.201 1.00 88.00 105 LYS A O 1
ATOM 880 N N . TRP A 1 106 ? 10.575 8.912 -0.933 1.00 85.25 106 TRP A N 1
ATOM 881 C CA . TRP A 1 106 ? 9.143 9.045 -0.673 1.00 85.25 106 TRP A CA 1
ATOM 882 C C . TRP A 1 106 ? 8.567 7.826 0.038 1.00 85.25 106 TRP A C 1
ATOM 884 O O . TRP A 1 106 ? 7.903 7.965 1.065 1.00 85.25 106 TRP A O 1
ATOM 894 N N . ALA A 1 107 ? 8.826 6.634 -0.497 1.00 87.62 107 ALA A N 1
ATOM 895 C CA . ALA A 1 107 ? 8.289 5.406 0.067 1.00 87.62 107 ALA A CA 1
ATOM 896 C C . ALA A 1 107 ? 8.865 5.103 1.459 1.00 87.62 107 ALA A C 1
ATOM 898 O O . ALA A 1 107 ? 8.128 4.684 2.353 1.00 87.62 107 ALA A O 1
ATOM 899 N N . LEU A 1 108 ? 10.152 5.393 1.675 1.00 88.88 108 LEU A N 1
ATOM 900 C CA . LEU A 1 108 ? 10.786 5.290 2.988 1.00 88.88 108 LEU A CA 1
ATOM 901 C C . LEU A 1 108 ? 10.168 6.269 3.993 1.00 88.88 108 LEU A C 1
ATOM 903 O O . LEU A 1 108 ? 9.832 5.872 5.104 1.00 88.88 108 LEU A O 1
ATOM 907 N N . LEU A 1 109 ? 9.969 7.530 3.605 1.00 85.94 109 LEU A N 1
ATOM 908 C CA . LEU A 1 109 ? 9.418 8.558 4.487 1.00 85.94 109 LEU A CA 1
ATOM 909 C C . LEU A 1 109 ? 7.959 8.274 4.881 1.00 85.94 109 LEU A C 1
ATOM 911 O O . LEU A 1 109 ? 7.589 8.380 6.054 1.00 85.94 109 LEU A O 1
ATOM 915 N N . LEU A 1 110 ? 7.123 7.938 3.896 1.00 84.50 110 LEU A N 1
ATOM 916 C CA . LEU A 1 110 ? 5.685 7.758 4.094 1.00 84.50 110 LEU A CA 1
ATOM 917 C C . LEU A 1 110 ? 5.341 6.401 4.703 1.00 84.50 110 LEU A C 1
ATOM 919 O O . LEU A 1 110 ? 4.495 6.328 5.593 1.00 84.50 110 LEU A O 1
ATOM 923 N N . TYR A 1 111 ? 5.979 5.338 4.218 1.00 85.06 111 TYR A N 1
ATOM 924 C CA . TYR A 1 111 ? 5.569 3.960 4.495 1.00 85.06 111 TYR A CA 1
ATOM 925 C C . TYR A 1 111 ? 6.632 3.161 5.254 1.00 85.06 111 TYR A C 1
ATOM 927 O O . TYR A 1 111 ? 6.334 2.077 5.750 1.00 85.06 111 TYR A O 1
ATOM 935 N N . GLY A 1 112 ? 7.862 3.674 5.362 1.00 89.56 112 GLY A N 1
ATOM 936 C CA . GLY A 1 112 ? 8.975 2.946 5.971 1.00 89.56 112 GLY A CA 1
ATOM 937 C C . GLY A 1 112 ? 9.447 1.763 5.127 1.00 89.56 112 GLY A C 1
ATOM 938 O O . GLY A 1 112 ? 9.942 0.786 5.681 1.00 89.56 112 GLY A O 1
ATOM 939 N N . ILE A 1 113 ? 9.249 1.811 3.804 1.00 90.88 113 ILE A N 1
ATOM 940 C CA . ILE A 1 113 ? 9.552 0.693 2.900 1.00 90.88 113 ILE A CA 1
ATOM 941 C C . ILE A 1 113 ? 10.562 1.101 1.843 1.00 90.88 113 ILE A C 1
ATOM 943 O O . ILE A 1 113 ? 10.509 2.213 1.318 1.00 90.88 113 ILE A O 1
ATOM 947 N N . ASP A 1 114 ? 11.423 0.163 1.473 1.00 93.00 114 ASP A N 1
ATOM 948 C CA . ASP A 1 114 ? 12.299 0.328 0.327 1.00 93.00 114 ASP A CA 1
ATOM 949 C C . ASP A 1 114 ? 11.667 -0.310 -0.914 1.00 93.00 114 ASP A C 1
ATOM 951 O O . ASP A 1 114 ? 11.660 -1.527 -1.059 1.00 93.00 114 ASP A O 1
ATOM 955 N N . ILE A 1 115 ? 11.133 0.502 -1.830 1.00 91.38 115 ILE A N 1
ATOM 956 C CA . ILE A 1 115 ? 10.471 0.000 -3.049 1.00 91.38 115 ILE A CA 1
ATOM 957 C C . ILE A 1 115 ? 11.408 -0.782 -3.974 1.00 91.38 115 ILE A C 1
ATOM 959 O O . ILE A 1 115 ? 10.915 -1.430 -4.901 1.00 91.38 115 ILE A O 1
ATOM 963 N N . VAL A 1 116 ? 12.730 -0.731 -3.761 1.00 92.81 116 VAL A N 1
ATOM 964 C CA . VAL A 1 116 ? 13.663 -1.553 -4.536 1.00 92.81 116 VAL A CA 1
ATOM 965 C C . VAL A 1 116 ? 13.862 -2.960 -3.975 1.00 92.81 116 VAL A C 1
ATOM 967 O O . VAL A 1 116 ? 14.438 -3.789 -4.681 1.00 92.81 116 VAL A O 1
ATOM 970 N N . ASP A 1 117 ? 13.376 -3.236 -2.764 1.00 93.62 117 ASP A N 1
ATOM 971 C CA . ASP A 1 117 ? 13.450 -4.553 -2.137 1.00 93.62 117 ASP A CA 1
ATOM 972 C C . ASP A 1 117 ? 12.608 -5.571 -2.931 1.00 93.62 117 ASP A C 1
ATOM 974 O O . ASP A 1 117 ? 11.387 -5.398 -3.047 1.00 93.62 117 ASP A O 1
ATOM 978 N N . PRO A 1 118 ? 13.220 -6.630 -3.498 1.00 94.12 118 PRO A N 1
ATOM 979 C CA . PRO A 1 118 ? 12.478 -7.661 -4.214 1.00 94.12 118 PRO A CA 1
ATOM 980 C C . PRO A 1 118 ? 11.478 -8.405 -3.316 1.00 94.12 118 PRO A C 1
ATOM 982 O O . PRO A 1 118 ? 10.479 -8.887 -3.835 1.00 94.12 118 PRO A O 1
ATOM 985 N N . GLY A 1 119 ? 11.679 -8.446 -1.992 1.00 93.19 119 GLY A N 1
ATOM 986 C CA . GLY A 1 119 ? 10.769 -9.096 -1.041 1.00 93.19 119 GLY A CA 1
ATOM 987 C C . GLY A 1 119 ? 9.385 -8.444 -0.929 1.00 93.19 119 GLY A C 1
ATOM 988 O O . GLY A 1 119 ? 8.489 -9.005 -0.303 1.00 93.19 119 GLY A O 1
ATOM 989 N N . LEU A 1 120 ? 9.184 -7.270 -1.539 1.00 91.94 120 LEU A N 1
ATOM 990 C CA . LEU A 1 120 ? 7.879 -6.607 -1.625 1.00 91.94 120 LEU A CA 1
ATOM 991 C C . LEU A 1 120 ? 7.017 -7.081 -2.803 1.00 91.94 120 LEU A C 1
ATOM 993 O O . LEU A 1 120 ? 5.868 -6.640 -2.916 1.00 91.94 120 LEU A O 1
ATOM 997 N N . TYR A 1 121 ? 7.561 -7.926 -3.681 1.00 94.94 121 TYR A N 1
ATOM 998 C CA . TYR A 1 121 ? 6.936 -8.331 -4.935 1.00 94.94 121 TYR A CA 1
ATOM 999 C C . TYR A 1 121 ? 6.945 -9.852 -5.082 1.00 94.94 121 TYR A C 1
ATOM 1001 O O . TYR A 1 121 ? 7.869 -10.528 -4.642 1.00 94.94 121 TYR A O 1
ATOM 1009 N N . ASP A 1 122 ? 5.932 -10.374 -5.762 1.00 95.62 122 ASP A N 1
ATOM 1010 C CA . ASP A 1 122 ? 5.881 -11.769 -6.189 1.00 95.62 122 ASP A CA 1
ATOM 1011 C C .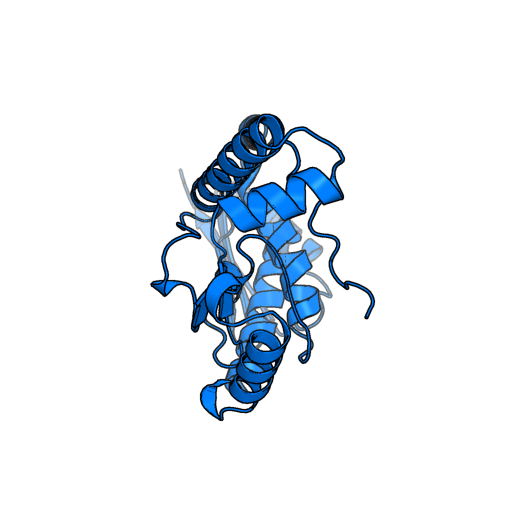 ASP A 1 122 ? 6.770 -12.006 -7.419 1.00 95.62 122 ASP A C 1
ATOM 1013 O O . ASP A 1 122 ? 7.317 -13.091 -7.612 1.00 95.62 122 ASP A O 1
ATOM 1017 N N . MET A 1 123 ? 6.918 -10.977 -8.267 1.00 96.12 123 MET A N 1
ATOM 1018 C CA . MET A 1 123 ? 7.723 -11.021 -9.487 1.00 96.12 123 MET A CA 1
ATOM 1019 C C . MET A 1 123 ? 8.477 -9.710 -9.707 1.00 96.12 123 MET A C 1
ATOM 1021 O O . MET A 1 123 ? 7.900 -8.624 -9.630 1.00 96.12 123 MET A O 1
ATOM 1025 N N . VAL A 1 124 ? 9.759 -9.813 -10.061 1.00 97.00 124 VAL A N 1
ATOM 1026 C CA . VAL A 1 124 ? 10.559 -8.697 -10.580 1.00 97.00 124 VAL A CA 1
ATOM 1027 C C . VAL A 1 124 ? 11.002 -9.060 -11.991 1.00 97.00 124 VAL A C 1
ATOM 1029 O O . VAL A 1 124 ? 11.763 -10.007 -12.176 1.00 97.00 124 VAL A O 1
ATOM 1032 N N . ILE A 1 125 ? 10.505 -8.330 -12.987 1.00 97.44 125 ILE A N 1
ATOM 1033 C CA . ILE A 1 125 ? 10.688 -8.660 -14.404 1.00 97.44 125 ILE A CA 1
ATOM 1034 C C . ILE A 1 125 ? 11.535 -7.577 -15.065 1.00 97.44 125 ILE A C 1
ATOM 1036 O O . ILE A 1 125 ? 11.172 -6.401 -15.027 1.00 97.44 125 ILE A O 1
ATOM 1040 N N . ASN A 1 126 ? 12.650 -7.973 -15.690 1.00 96.81 126 ASN A N 1
ATOM 1041 C CA . ASN A 1 126 ? 13.415 -7.082 -16.559 1.00 96.81 126 ASN A CA 1
ATOM 1042 C C . ASN A 1 126 ? 12.831 -7.106 -17.979 1.00 96.81 126 ASN A C 1
ATOM 1044 O O . ASN A 1 126 ? 12.990 -8.083 -18.715 1.00 96.81 126 ASN A O 1
ATOM 1048 N N . ILE A 1 127 ? 12.164 -6.017 -18.359 1.00 95.69 127 ILE A N 1
ATOM 1049 C CA . ILE A 1 127 ? 11.487 -5.896 -19.652 1.00 95.69 127 ILE A CA 1
ATOM 1050 C C . ILE A 1 127 ? 12.464 -5.736 -20.823 1.00 95.69 127 ILE A C 1
ATOM 1052 O O . ILE A 1 127 ? 12.117 -6.121 -21.938 1.00 95.69 127 ILE A O 1
ATOM 1056 N N . SER A 1 128 ? 13.693 -5.272 -20.569 1.00 93.94 128 SER A N 1
ATOM 1057 C CA . SER A 1 128 ? 14.769 -5.209 -21.568 1.00 93.94 128 SER A CA 1
ATOM 1058 C C . SER A 1 128 ? 15.169 -6.604 -22.051 1.00 93.94 128 SER A C 1
ATOM 1060 O O . SER A 1 128 ? 15.475 -6.808 -23.221 1.00 93.94 128 SER A O 1
ATOM 1062 N N . ALA A 1 129 ? 15.092 -7.606 -21.168 1.00 95.00 129 ALA A N 1
ATOM 1063 C CA . ALA A 1 129 ? 15.385 -8.994 -21.514 1.00 95.00 129 ALA A CA 1
ATOM 1064 C C . ALA A 1 129 ? 14.168 -9.746 -22.082 1.00 95.00 129 ALA A C 1
ATOM 1066 O O . ALA A 1 129 ? 14.325 -10.599 -22.954 1.00 95.00 129 ALA A O 1
ATOM 1067 N N . MET A 1 130 ? 12.961 -9.476 -21.570 1.00 91.38 130 MET A N 1
ATOM 1068 C CA . MET A 1 130 ? 11.768 -10.266 -21.904 1.00 91.38 130 MET A CA 1
ATOM 1069 C C . MET A 1 130 ? 10.909 -9.685 -23.030 1.00 91.38 130 MET A C 1
ATOM 1071 O O . MET A 1 130 ? 10.123 -10.437 -23.595 1.00 91.38 130 MET A O 1
ATOM 1075 N N . SER A 1 131 ? 11.066 -8.414 -23.411 1.00 91.75 131 SER A N 1
ATOM 1076 C CA . SER A 1 131 ? 10.105 -7.638 -24.220 1.00 91.75 131 SER A CA 1
ATOM 1077 C C . SER A 1 131 ? 8.749 -7.424 -23.530 1.00 91.75 131 SER A C 1
ATOM 1079 O O . SER A 1 131 ? 8.401 -8.101 -22.556 1.00 91.75 131 SER A O 1
ATOM 1081 N N . VAL A 1 132 ? 7.966 -6.466 -24.036 1.00 93.31 132 VAL A N 1
ATOM 1082 C CA . VAL A 1 132 ? 6.630 -6.142 -23.507 1.00 93.31 132 VAL A CA 1
ATOM 1083 C C . VAL A 1 132 ? 5.671 -7.324 -23.666 1.00 93.31 132 VAL A C 1
ATOM 1085 O O . VAL A 1 132 ? 5.037 -7.713 -22.689 1.00 93.31 132 VAL A O 1
ATOM 1088 N N . ASP A 1 133 ? 5.607 -7.933 -24.851 1.00 95.75 133 ASP A N 1
ATOM 1089 C CA . ASP A 1 133 ? 4.616 -8.972 -25.160 1.00 95.75 133 ASP A CA 1
ATOM 1090 C C . ASP A 1 133 ? 4.794 -10.223 -24.291 1.00 95.75 133 ASP A C 1
ATOM 1092 O O . ASP A 1 133 ? 3.835 -10.675 -23.663 1.00 95.75 133 ASP A O 1
ATOM 1096 N N . ASN A 1 134 ? 6.025 -10.734 -24.144 1.00 96.50 134 ASN A N 1
ATOM 1097 C CA . ASN A 1 134 ? 6.247 -11.892 -23.267 1.00 96.50 134 ASN A CA 1
ATOM 1098 C C . ASN A 1 134 ? 6.037 -11.537 -21.786 1.00 96.50 134 ASN A C 1
ATOM 1100 O O . ASN A 1 134 ? 5.650 -12.398 -20.999 1.00 96.50 134 ASN A O 1
ATOM 1104 N N . THR A 1 135 ? 6.287 -10.282 -21.386 1.00 96.75 135 THR A N 1
ATOM 1105 C CA . THR A 1 135 ? 6.001 -9.819 -20.018 1.00 96.75 135 THR A CA 1
ATOM 1106 C C . THR A 1 135 ? 4.496 -9.833 -19.750 1.00 96.75 135 THR A C 1
ATOM 1108 O O . THR A 1 135 ? 4.063 -10.330 -18.710 1.00 96.75 135 THR A O 1
ATOM 1111 N N . VAL A 1 136 ? 3.689 -9.344 -20.696 1.00 96.56 136 VAL A N 1
ATOM 1112 C CA . VAL A 1 136 ? 2.222 -9.392 -20.615 1.00 96.56 136 VAL A CA 1
ATOM 1113 C C . VAL A 1 136 ? 1.732 -10.836 -20.569 1.00 96.56 136 VAL A C 1
ATOM 1115 O O . VAL A 1 136 ? 0.897 -11.162 -19.724 1.00 96.56 136 VAL A O 1
ATOM 1118 N N . GLU A 1 137 ? 2.265 -11.714 -21.421 1.00 97.38 137 GLU A N 1
ATOM 1119 C CA . GLU A 1 137 ? 1.906 -13.134 -21.427 1.00 97.38 137 GLU A CA 1
ATOM 1120 C C . GLU A 1 137 ? 2.230 -13.806 -20.084 1.00 97.38 137 GLU A C 1
ATOM 1122 O O . GLU A 1 137 ? 1.391 -14.520 -19.532 1.00 97.38 137 GLU A O 1
ATOM 1127 N N . LEU A 1 138 ? 3.418 -13.548 -19.525 1.00 97.62 138 LEU A N 1
ATOM 1128 C CA . LEU A 1 138 ? 3.834 -14.091 -18.233 1.00 97.62 138 LEU A CA 1
ATOM 1129 C C . LEU A 1 138 ? 2.901 -13.642 -17.101 1.00 97.62 138 LEU A C 1
ATOM 1131 O O . LEU A 1 138 ? 2.415 -14.482 -16.346 1.00 97.62 138 LEU A O 1
ATOM 1135 N N . ILE A 1 139 ? 2.630 -12.337 -16.992 1.00 97.25 139 ILE A N 1
ATOM 1136 C CA . ILE A 1 139 ? 1.765 -11.783 -15.937 1.00 97.25 139 ILE A CA 1
ATOM 1137 C C . ILE A 1 139 ? 0.333 -12.314 -16.081 1.00 97.25 139 ILE A C 1
ATOM 1139 O O . ILE A 1 139 ? -0.286 -12.694 -15.089 1.00 97.25 139 ILE A O 1
ATOM 1143 N N . SER A 1 140 ? -0.171 -12.399 -17.315 1.00 96.69 140 SER A N 1
ATOM 1144 C CA . SER A 1 140 ? -1.519 -12.911 -17.596 1.00 96.69 140 SER A CA 1
ATOM 1145 C C . SER A 1 140 ? -1.660 -14.391 -17.246 1.00 96.69 140 SER A C 1
ATOM 1147 O O . SER A 1 140 ? -2.712 -14.811 -16.794 1.00 96.69 140 SER A O 1
ATOM 1149 N N . LYS A 1 141 ? -0.603 -15.195 -17.401 1.00 96.88 141 LYS A N 1
ATOM 1150 C CA . LYS A 1 141 ? -0.604 -16.591 -16.936 1.00 96.88 141 LYS A CA 1
ATOM 1151 C C . LYS A 1 141 ? -0.490 -16.696 -15.419 1.00 96.88 141 LYS A C 1
ATOM 1153 O O . LYS A 1 141 ? -1.084 -17.585 -14.818 1.00 96.88 141 LYS A O 1
ATOM 1158 N N . ALA A 1 142 ? 0.291 -15.812 -14.804 1.00 97.38 142 ALA A N 1
ATOM 1159 C CA . ALA A 1 142 ? 0.522 -15.826 -13.368 1.00 97.38 142 ALA A CA 1
ATOM 1160 C C . ALA A 1 142 ? -0.750 -15.528 -12.569 1.00 97.38 142 ALA A C 1
ATOM 1162 O O . ALA A 1 142 ? -0.992 -16.191 -11.566 1.00 97.38 142 ALA A O 1
ATOM 1163 N N . VAL A 1 143 ? -1.574 -14.570 -13.013 1.00 95.38 143 VAL A N 1
ATOM 1164 C CA . VAL A 1 143 ? -2.807 -14.190 -12.296 1.00 95.38 143 VAL A CA 1
ATOM 1165 C C . VAL A 1 143 ? -3.826 -15.337 -12.208 1.00 95.38 143 VAL A C 1
ATOM 1167 O O . VAL A 1 143 ? -4.620 -15.373 -11.273 1.00 95.38 143 VAL A O 1
ATOM 1170 N N . ASP A 1 144 ? -3.752 -16.313 -13.117 1.00 95.31 144 ASP A N 1
ATOM 1171 C CA . ASP A 1 144 ? -4.615 -17.499 -13.119 1.00 95.31 144 ASP A CA 1
ATOM 1172 C C . ASP A 1 144 ? -4.151 -18.598 -12.141 1.00 95.31 144 ASP A C 1
ATOM 1174 O O . ASP A 1 144 ? -4.832 -19.616 -11.971 1.00 95.31 144 ASP A O 1
ATOM 1178 N N . PHE A 1 145 ? -2.994 -18.444 -11.486 1.00 97.00 145 PHE A N 1
ATOM 1179 C CA . PHE A 1 145 ? -2.536 -19.435 -10.514 1.00 97.00 145 PHE A CA 1
ATOM 1180 C C . PHE A 1 145 ? -3.439 -19.468 -9.274 1.00 97.00 145 PHE A C 1
ATOM 1182 O O . PHE A 1 145 ? -3.840 -18.415 -8.779 1.00 97.00 145 PHE A O 1
ATOM 1189 N N . PRO A 1 146 ? -3.694 -20.656 -8.682 1.00 96.38 146 PRO A N 1
ATOM 1190 C CA . PRO A 1 146 ? -4.607 -20.795 -7.545 1.00 96.38 146 PRO A CA 1
ATOM 1191 C C . PRO A 1 146 ? -4.307 -19.889 -6.345 1.00 96.38 146 PRO A C 1
ATOM 1193 O O . PRO A 1 146 ? -5.228 -19.511 -5.630 1.00 96.38 146 PRO A O 1
ATOM 1196 N N . CYS A 1 147 ? -3.041 -19.521 -6.115 1.00 94.25 147 CYS A N 1
ATOM 1197 C CA . CYS A 1 147 ? -2.659 -18.619 -5.026 1.00 94.25 147 CYS A CA 1
ATOM 1198 C C . CYS A 1 147 ? -3.101 -17.162 -5.239 1.00 94.25 147 CYS A C 1
ATOM 1200 O O . CYS A 1 147 ? -3.193 -16.426 -4.260 1.00 94.25 147 CYS A O 1
ATOM 1202 N N . TYR A 1 148 ? -3.403 -16.763 -6.479 1.00 94.94 148 TYR A N 1
ATOM 1203 C CA . TYR A 1 148 ? -3.883 -15.425 -6.830 1.00 94.94 148 TYR A CA 1
ATOM 1204 C C . TYR A 1 148 ? -5.389 -15.373 -7.112 1.00 94.94 148 TYR A C 1
ATOM 1206 O O . TYR A 1 148 ? -5.917 -14.302 -7.399 1.00 94.94 148 TYR A O 1
ATOM 1214 N N . LEU A 1 149 ? -6.105 -16.494 -6.977 1.00 94.88 149 LEU A N 1
ATOM 1215 C CA . LEU A 1 149 ? -7.560 -16.510 -7.109 1.00 94.88 149 LEU A CA 1
ATOM 1216 C C . LEU A 1 149 ? -8.240 -16.010 -5.821 1.00 94.88 149 LEU A C 1
ATOM 1218 O O . LEU A 1 149 ? -7.795 -16.339 -4.715 1.00 94.88 149 LEU A O 1
ATOM 1222 N N . PRO A 1 150 ? -9.337 -15.236 -5.930 1.00 95.56 150 PRO A N 1
ATOM 1223 C CA . PRO A 1 150 ? -10.070 -14.747 -4.772 1.00 95.56 150 PRO A CA 1
ATOM 1224 C C . PRO A 1 150 ? -10.655 -15.899 -3.952 1.00 95.56 150 PRO A C 1
ATOM 1226 O O . PRO A 1 150 ? -11.257 -16.836 -4.474 1.00 95.56 150 PRO A O 1
ATOM 1229 N N . THR A 1 151 ? -10.534 -15.780 -2.634 1.00 95.75 151 THR A N 1
ATOM 1230 C CA . THR A 1 151 ? -11.226 -16.615 -1.647 1.00 95.75 151 THR A CA 1
ATOM 1231 C C . THR A 1 151 ? -12.108 -15.724 -0.784 1.00 95.75 151 THR A C 1
ATOM 1233 O O . THR A 1 151 ? -11.839 -14.529 -0.648 1.00 95.75 151 THR A O 1
ATOM 1236 N N . ASP A 1 152 ? -13.112 -16.288 -0.112 1.00 95.69 152 ASP A N 1
ATOM 1237 C CA . ASP A 1 152 ? -13.951 -15.496 0.795 1.00 95.69 152 ASP A CA 1
ATOM 1238 C C . ASP A 1 152 ? -13.121 -14.783 1.874 1.00 95.69 152 ASP A C 1
ATOM 1240 O O . ASP A 1 152 ? -13.401 -13.638 2.226 1.00 95.69 152 ASP A O 1
ATOM 1244 N N . ALA A 1 153 ? -12.068 -15.435 2.376 1.00 95.50 153 ALA A N 1
ATOM 1245 C CA . ALA A 1 153 ? -11.169 -14.854 3.367 1.00 95.50 153 ALA A CA 1
ATOM 1246 C C . ALA A 1 153 ? -10.367 -13.675 2.795 1.00 95.50 153 ALA A C 1
ATOM 1248 O O . ALA A 1 153 ? -10.270 -12.625 3.430 1.00 95.50 153 ALA A O 1
ATOM 1249 N N . SER A 1 154 ? -9.819 -13.815 1.587 1.00 95.75 154 SER A N 1
ATOM 1250 C CA . SER A 1 154 ? -9.003 -12.769 0.971 1.00 95.75 154 SER A CA 1
ATOM 1251 C C . SER A 1 154 ? -9.845 -11.578 0.497 1.00 95.75 154 SER A C 1
ATOM 1253 O O . SER A 1 154 ? -9.415 -10.433 0.647 1.00 95.75 154 SER A O 1
ATOM 1255 N N . VAL A 1 155 ? -11.065 -11.827 0.010 1.00 95.62 155 VAL A N 1
ATOM 1256 C CA . VAL A 1 155 ? -12.047 -10.790 -0.347 1.00 95.62 155 VAL A CA 1
ATOM 1257 C C . VAL A 1 155 ? -12.528 -10.040 0.897 1.00 95.62 155 VAL A C 1
ATOM 1259 O O . VAL A 1 155 ? -12.615 -8.811 0.881 1.00 95.62 155 VAL A O 1
ATOM 1262 N N . ARG A 1 156 ? -12.797 -10.737 2.010 1.00 95.38 156 ARG A N 1
ATOM 1263 C CA . ARG A 1 156 ? -13.077 -10.064 3.291 1.00 95.38 156 ARG A CA 1
ATOM 1264 C C . ARG A 1 156 ? -11.897 -9.208 3.735 1.00 95.38 156 ARG A C 1
ATOM 1266 O O . ARG A 1 156 ? -12.094 -8.048 4.080 1.00 95.38 156 ARG A O 1
ATOM 1273 N N . ARG A 1 157 ? -10.670 -9.728 3.636 1.00 96.19 157 ARG A N 1
ATOM 1274 C CA . ARG A 1 157 ? -9.471 -9.003 4.068 1.00 96.19 157 ARG A CA 1
ATOM 1275 C C . ARG A 1 157 ? -9.296 -7.666 3.347 1.00 96.19 157 ARG A C 1
ATOM 1277 O O . ARG A 1 157 ? -9.016 -6.669 4.006 1.00 96.19 157 ARG A O 1
ATOM 1284 N N . ILE A 1 158 ? -9.478 -7.614 2.026 1.00 95.69 158 ILE A N 1
ATOM 1285 C CA . ILE A 1 158 ? -9.358 -6.345 1.291 1.00 95.69 158 ILE A CA 1
ATOM 1286 C C . ILE A 1 158 ? -10.504 -5.371 1.607 1.00 95.69 158 ILE A C 1
ATOM 1288 O O . ILE A 1 158 ? -10.271 -4.165 1.680 1.00 95.69 158 ILE A O 1
ATOM 1292 N N . ARG A 1 159 ? -11.718 -5.871 1.880 1.00 95.81 159 ARG A N 1
ATOM 1293 C CA . ARG A 1 159 ? -12.844 -5.040 2.343 1.00 95.81 159 ARG A CA 1
ATOM 1294 C C . ARG A 1 159 ? -12.582 -4.438 3.721 1.00 95.81 159 ARG A C 1
ATOM 1296 O O . ARG A 1 159 ? -12.793 -3.241 3.893 1.00 95.81 159 ARG A O 1
ATOM 1303 N N . ASP A 1 160 ? -12.059 -5.223 4.660 1.00 96.75 160 ASP A N 1
ATOM 1304 C CA . ASP A 1 160 ? -11.698 -4.741 5.997 1.00 96.75 160 ASP A CA 1
ATOM 1305 C C . ASP A 1 160 ? -10.548 -3.725 5.938 1.00 96.75 160 ASP A C 1
ATOM 1307 O O . ASP A 1 160 ? -10.574 -2.714 6.640 1.00 96.75 160 ASP A O 1
ATOM 1311 N N . LEU A 1 161 ? -9.555 -3.938 5.063 1.00 96.25 161 LEU A N 1
ATOM 1312 C CA . LEU A 1 161 ? -8.489 -2.962 4.812 1.00 96.25 161 LEU A CA 1
ATOM 1313 C C . LEU A 1 161 ? -9.044 -1.654 4.236 1.00 96.25 161 LEU A C 1
ATOM 1315 O O . LEU A 1 161 ? -8.660 -0.577 4.697 1.00 96.25 161 LEU A O 1
ATOM 1319 N N . ALA A 1 162 ? -9.963 -1.730 3.271 1.00 95.75 162 ALA A N 1
ATOM 1320 C CA . ALA A 1 162 ? -10.605 -0.549 2.708 1.00 95.75 162 ALA A CA 1
ATOM 1321 C C . ALA A 1 162 ? -11.426 0.207 3.758 1.00 95.75 162 ALA A C 1
ATOM 1323 O O . ALA A 1 162 ? -11.233 1.411 3.911 1.00 95.75 162 ALA A O 1
ATOM 1324 N N . LEU A 1 163 ? -12.252 -0.488 4.547 1.00 97.12 163 LEU A N 1
ATOM 1325 C CA . LEU A 1 163 ? -13.012 0.134 5.633 1.00 97.12 163 LEU A CA 1
ATOM 1326 C C . LEU A 1 163 ? -12.083 0.741 6.693 1.00 97.12 163 LEU A C 1
ATOM 1328 O O . LEU A 1 163 ? -12.303 1.868 7.129 1.00 97.12 163 LEU A O 1
ATOM 1332 N N . THR A 1 164 ? -10.994 0.054 7.053 1.00 97.25 164 THR A N 1
ATOM 1333 C CA . THR A 1 164 ? -9.965 0.597 7.957 1.00 97.25 164 THR A CA 1
ATOM 1334 C C . THR A 1 164 ? -9.418 1.924 7.434 1.00 97.25 164 THR A C 1
ATOM 1336 O O . THR A 1 164 ? -9.299 2.890 8.189 1.00 97.25 164 THR A O 1
ATOM 1339 N N . ALA A 1 165 ? -9.073 1.983 6.147 1.00 95.62 165 ALA A N 1
ATOM 1340 C CA . ALA A 1 165 ? -8.521 3.179 5.528 1.00 95.62 165 ALA A CA 1
ATOM 1341 C C . ALA A 1 165 ? -9.559 4.309 5.422 1.00 95.62 165 ALA A C 1
ATOM 1343 O O . ALA A 1 165 ? -9.242 5.454 5.740 1.00 95.62 165 ALA A O 1
ATOM 1344 N N . GLU A 1 166 ? -10.805 3.995 5.051 1.00 96.38 166 GLU A N 1
ATOM 1345 C CA . GLU A 1 166 ? -11.926 4.943 5.031 1.00 96.38 166 GLU A CA 1
ATOM 1346 C C . GLU A 1 166 ? -12.180 5.548 6.424 1.00 96.38 166 GLU A C 1
ATOM 1348 O O . GLU A 1 166 ? -12.257 6.771 6.551 1.00 96.38 166 GLU A O 1
ATOM 1353 N N . VAL A 1 167 ? -12.217 4.732 7.486 1.00 97.69 167 VAL A N 1
ATOM 1354 C CA . VAL A 1 167 ? -12.368 5.211 8.873 1.00 97.69 167 VAL A CA 1
ATOM 1355 C C . VAL A 1 167 ? -11.194 6.112 9.267 1.00 97.69 167 VAL A C 1
ATOM 1357 O O . VAL A 1 167 ? -11.405 7.207 9.784 1.00 97.69 167 VAL A O 1
ATOM 1360 N N . ARG A 1 168 ? -9.947 5.716 8.982 1.00 96.75 168 ARG A N 1
ATOM 1361 C CA . ARG A 1 168 ? -8.762 6.548 9.273 1.00 96.75 168 ARG A CA 1
ATOM 1362 C C . ARG A 1 168 ? -8.778 7.890 8.542 1.00 96.75 168 ARG A C 1
ATOM 1364 O O . ARG A 1 168 ? -8.344 8.891 9.109 1.00 96.75 168 ARG A O 1
ATOM 1371 N N . ALA A 1 169 ? -9.251 7.917 7.298 1.00 94.06 169 ALA A N 1
ATOM 1372 C CA . ALA A 1 169 ? -9.386 9.147 6.524 1.00 94.06 169 ALA A CA 1
ATOM 1373 C C . ALA A 1 169 ? -10.507 10.047 7.071 1.00 94.06 169 ALA A C 1
ATOM 1375 O O . ALA A 1 169 ? -10.331 11.263 7.141 1.00 94.06 169 ALA A O 1
ATOM 1376 N N . ALA A 1 170 ? -11.628 9.458 7.503 1.00 95.31 170 ALA A N 1
ATOM 1377 C CA . ALA A 1 170 ? -12.736 10.179 8.127 1.00 95.31 170 ALA A CA 1
ATOM 1378 C C . ALA A 1 170 ? -12.339 10.798 9.479 1.00 95.31 170 ALA A C 1
ATOM 1380 O O . ALA A 1 170 ? -12.730 11.923 9.790 1.00 95.31 170 ALA A O 1
ATOM 1381 N N . LEU A 1 171 ? -11.492 10.116 10.258 1.00 95.19 171 LEU A N 1
ATOM 1382 C CA . LEU A 1 171 ? -10.921 10.607 11.518 1.00 95.19 171 LEU A CA 1
ATOM 1383 C C . LEU A 1 171 ? -9.787 11.631 11.308 1.00 95.19 171 LEU A C 1
ATOM 1385 O O . LEU A 1 171 ? -8.740 11.566 11.950 1.00 95.19 171 LEU A O 1
ATOM 1389 N N . PHE A 1 172 ? -10.003 12.618 10.438 1.00 90.38 172 PHE A N 1
ATOM 1390 C CA . PHE A 1 172 ? -9.022 13.643 10.060 1.00 90.38 172 PHE A CA 1
ATOM 1391 C C . PHE A 1 172 ? -8.435 14.424 11.254 1.00 90.38 172 PHE A C 1
ATOM 1393 O O . PHE A 1 172 ? -7.255 14.801 11.252 1.00 90.38 172 PHE A O 1
ATOM 1400 N N . ASP A 1 173 ? -9.258 14.654 12.281 1.00 90.31 173 ASP A N 1
ATOM 1401 C CA . ASP A 1 173 ? -8.871 15.340 13.520 1.00 90.31 173 ASP A CA 1
ATOM 1402 C C . ASP A 1 173 ? -8.081 14.445 14.486 1.00 90.31 173 ASP A C 1
ATOM 1404 O O . ASP A 1 173 ? -7.377 14.953 15.356 1.00 90.31 173 ASP A O 1
ATOM 1408 N N . TYR A 1 174 ? -8.148 13.124 14.301 1.00 92.44 174 TYR A N 1
ATOM 1409 C CA . TYR A 1 174 ? -7.452 12.116 15.102 1.00 92.44 174 TYR A CA 1
ATOM 1410 C C . TYR A 1 174 ? -6.554 11.244 14.207 1.00 92.44 174 TYR A C 1
ATOM 1412 O O . TYR A 1 174 ? -6.717 10.024 14.159 1.00 92.44 174 TYR A O 1
ATOM 1420 N N . PRO A 1 175 ? -5.583 11.836 13.486 1.00 90.06 175 PRO A N 1
ATOM 1421 C CA . PRO A 1 175 ? -4.835 11.139 12.436 1.00 90.06 175 PRO A CA 1
ATOM 1422 C C . PRO A 1 175 ? -3.937 10.008 12.959 1.00 90.06 175 PRO A C 1
ATOM 1424 O O . PRO A 1 175 ? -3.505 9.159 12.183 1.00 90.06 175 PRO A O 1
ATOM 1427 N N . THR A 1 176 ? -3.672 9.980 14.267 1.00 91.94 176 THR A N 1
ATOM 1428 C CA . THR A 1 176 ? -2.907 8.938 14.967 1.00 91.94 176 THR A CA 1
ATOM 1429 C C . THR A 1 176 ? -3.788 7.887 15.649 1.00 91.94 176 THR A C 1
ATOM 1431 O O . THR A 1 176 ? -3.259 7.017 16.343 1.00 91.94 176 THR A O 1
ATOM 1434 N N . ALA A 1 177 ? -5.115 7.951 15.480 1.00 94.50 177 ALA A N 1
ATOM 1435 C CA . ALA A 1 177 ? -6.029 6.955 16.023 1.00 94.50 177 ALA A CA 1
ATOM 1436 C C . ALA A 1 177 ? -5.674 5.555 15.501 1.00 94.50 177 ALA A C 1
ATOM 1438 O O . ALA A 1 177 ? -5.524 5.327 14.297 1.00 94.50 177 ALA A O 1
ATOM 1439 N N . GLY A 1 178 ? -5.561 4.598 16.419 1.00 95.75 178 GLY A N 1
ATOM 1440 C CA . GLY A 1 178 ? -5.459 3.192 16.067 1.00 95.75 178 GLY A CA 1
ATOM 1441 C C . GLY A 1 178 ? -6.808 2.720 15.544 1.00 95.75 178 GLY A C 1
ATOM 1442 O O . GLY A 1 178 ? -7.797 2.794 16.262 1.00 95.75 178 GLY A O 1
ATOM 1443 N N . VAL A 1 179 ? -6.853 2.240 14.306 1.00 97.12 179 VAL A N 1
ATOM 1444 C CA . VAL A 1 179 ? -8.071 1.674 13.711 1.00 97.12 179 VAL A CA 1
ATOM 1445 C C . VAL A 1 179 ? -7.775 0.257 13.263 1.00 97.12 179 VAL A C 1
ATOM 1447 O O . VAL A 1 179 ? -6.782 0.032 12.558 1.00 97.12 179 VAL A O 1
ATOM 1450 N N . PHE A 1 180 ? -8.641 -0.662 13.674 1.00 95.88 180 PHE A N 1
ATOM 1451 C CA . PHE A 1 180 ? -8.640 -2.061 13.281 1.00 95.88 180 PHE A CA 1
ATOM 1452 C C . PHE A 1 180 ? -10.058 -2.469 12.885 1.00 95.88 180 PHE A C 1
ATOM 1454 O O . PHE A 1 180 ? -11.019 -2.096 13.559 1.00 95.88 180 PHE A O 1
ATOM 1461 N N . VAL A 1 181 ? -10.175 -3.215 11.791 1.00 97.12 181 VAL A N 1
ATOM 1462 C CA . VAL A 1 181 ? -11.442 -3.753 11.303 1.00 97.12 181 VAL A CA 1
ATOM 1463 C C . VAL A 1 181 ? -11.295 -5.252 11.123 1.00 97.12 181 VAL A C 1
ATOM 1465 O O . VAL A 1 181 ? -10.311 -5.708 10.538 1.00 97.12 181 VAL A O 1
ATOM 1468 N N . ASP A 1 182 ? -12.283 -5.983 11.623 1.00 95.81 182 ASP A N 1
ATOM 1469 C CA . ASP A 1 182 ? -12.403 -7.428 11.470 1.00 95.81 182 ASP A CA 1
ATOM 1470 C C . ASP A 1 182 ? -13.860 -7.781 11.180 1.00 95.81 182 ASP A C 1
ATOM 1472 O O . ASP A 1 182 ? -14.741 -7.564 12.015 1.00 95.81 182 ASP A O 1
ATOM 1476 N N . GLU A 1 183 ? -14.121 -8.269 9.968 1.00 94.56 183 GLU A N 1
ATOM 1477 C CA . GLU A 1 183 ? -15.461 -8.623 9.494 1.00 94.56 183 GLU A CA 1
ATOM 1478 C C . GLU A 1 183 ? -16.471 -7.472 9.665 1.00 94.56 183 GLU A C 1
ATOM 1480 O O . GLU A 1 183 ? -17.585 -7.653 10.162 1.00 94.56 183 GLU A O 1
ATOM 1485 N N . GLY A 1 184 ? -16.062 -6.253 9.299 1.00 92.75 184 GLY A N 1
ATOM 1486 C CA . GLY A 1 184 ? -16.886 -5.047 9.438 1.00 92.75 184 GLY A CA 1
ATOM 1487 C C . GLY A 1 184 ? -17.076 -4.531 10.874 1.00 92.75 184 GLY A C 1
ATOM 1488 O O . GLY A 1 184 ? -17.737 -3.505 11.060 1.00 92.75 184 GLY A O 1
ATOM 1489 N N . ARG A 1 185 ? -16.505 -5.181 11.899 1.00 96.75 185 ARG A N 1
ATOM 1490 C CA . ARG A 1 185 ? -16.450 -4.644 13.271 1.00 96.75 185 ARG A CA 1
ATOM 1491 C C . ARG A 1 185 ? -15.307 -3.643 13.368 1.00 96.75 185 ARG A C 1
ATOM 1493 O O . ARG A 1 185 ? -14.147 -4.011 13.201 1.00 96.75 185 ARG A O 1
ATOM 1500 N N . VAL A 1 186 ? -15.630 -2.379 13.619 1.00 98.00 186 VAL A N 1
ATOM 1501 C CA . VAL A 1 186 ? -14.660 -1.282 13.675 1.00 98.00 186 VAL A CA 1
ATOM 1502 C C . VAL A 1 186 ? -14.260 -1.028 15.123 1.00 98.00 186 VAL A C 1
ATOM 1504 O O . VAL A 1 186 ? -15.097 -0.694 15.960 1.00 98.00 186 VAL A O 1
ATOM 1507 N N . HIS A 1 187 ? -12.964 -1.125 15.403 1.00 97.81 187 HIS A N 1
ATOM 1508 C CA . HIS A 1 187 ? -12.375 -0.764 16.686 1.00 97.81 187 HIS A CA 1
ATOM 1509 C C . HIS A 1 187 ? -11.516 0.486 16.508 1.00 97.81 187 HIS A C 1
ATOM 1511 O O . HIS A 1 187 ? -10.554 0.487 15.733 1.00 97.81 187 HIS A O 1
ATOM 1517 N N . VAL A 1 188 ? -11.853 1.548 17.239 1.00 97.62 188 VAL A N 1
ATOM 1518 C CA . VAL A 1 188 ? -11.117 2.814 17.242 1.00 97.62 188 VAL A CA 1
ATOM 1519 C C . VAL A 1 188 ? -10.478 3.018 18.608 1.00 97.62 188 VAL A C 1
ATOM 1521 O O . VAL A 1 188 ? -11.147 2.991 19.637 1.00 97.62 188 VAL A O 1
ATOM 1524 N N . HIS A 1 189 ? -9.174 3.257 18.616 1.00 96.12 189 HIS A N 1
ATOM 1525 C CA . HIS A 1 189 ? -8.395 3.547 19.805 1.00 96.12 189 HIS A CA 1
ATOM 1526 C C . HIS A 1 189 ? -7.764 4.934 19.695 1.00 96.12 189 HIS A C 1
ATOM 1528 O O . HIS A 1 189 ? -6.961 5.188 18.794 1.00 96.12 189 HIS A O 1
ATOM 1534 N N . VAL A 1 190 ? -8.103 5.830 20.620 1.00 93.81 190 VAL A N 1
ATOM 1535 C CA . VAL A 1 190 ? -7.592 7.209 20.634 1.00 93.81 190 VAL A CA 1
ATOM 1536 C C . VAL A 1 190 ? -6.928 7.497 21.970 1.00 93.81 190 VAL A C 1
ATOM 1538 O O . VAL A 1 190 ? -7.447 7.145 23.024 1.00 93.81 190 VAL A O 1
ATOM 1541 N N . LYS A 1 191 ? -5.771 8.156 21.927 1.00 90.25 191 LYS A N 1
ATOM 1542 C CA . LYS A 1 191 ? -5.134 8.718 23.118 1.00 90.25 191 LYS A CA 1
ATOM 1543 C C . LYS A 1 191 ? -5.670 10.128 23.331 1.00 90.25 191 LYS A C 1
ATOM 1545 O O . LYS A 1 191 ? -5.550 10.944 22.419 1.00 90.25 191 LYS A O 1
ATOM 1550 N N . ALA A 1 192 ? -6.246 10.412 24.495 1.00 87.62 192 ALA A N 1
ATOM 1551 C CA . ALA A 1 192 ? -6.779 11.735 24.827 1.00 87.62 192 ALA A CA 1
ATOM 1552 C C . ALA A 1 192 ? -6.847 11.972 26.346 1.00 87.62 192 ALA A C 1
ATOM 1554 O O . ALA A 1 192 ? -6.914 10.995 27.090 1.00 87.62 192 ALA A O 1
ATOM 1555 N N . PRO A 1 193 ? -6.883 13.234 26.817 1.00 88.00 193 PRO A N 1
ATOM 1556 C CA . PRO A 1 193 ? -7.173 13.544 28.215 1.00 88.00 193 PRO A CA 1
ATOM 1557 C C . PRO A 1 193 ? -8.555 13.026 28.632 1.00 88.00 193 PRO A C 1
ATOM 1559 O O . PRO A 1 193 ? -9.518 13.148 27.871 1.00 88.00 193 PRO A O 1
ATOM 1562 N N . GLU A 1 194 ? -8.667 12.502 29.856 1.00 85.88 194 GLU A N 1
ATOM 1563 C CA . GLU A 1 194 ? -9.895 11.863 30.356 1.00 85.88 194 GLU A CA 1
ATOM 1564 C C . GLU A 1 194 ? -11.111 12.802 30.282 1.00 85.88 194 GLU A C 1
ATOM 1566 O O . GLU A 1 194 ? -12.173 12.404 29.803 1.00 85.88 194 GLU A O 1
ATOM 1571 N N . GLU A 1 195 ? -10.912 14.077 30.623 1.00 87.81 195 GLU A N 1
ATOM 1572 C CA . GLU A 1 195 ? -11.922 15.144 30.577 1.00 87.81 195 GLU A CA 1
ATOM 1573 C C . GLU A 1 195 ? -12.539 15.344 29.182 1.00 87.81 195 GLU A C 1
ATOM 1575 O O . GLU A 1 195 ? -13.698 15.737 29.056 1.00 87.81 195 GLU A O 1
ATOM 1580 N N . GLN A 1 196 ? -11.780 15.063 28.118 1.00 88.12 196 GLN A N 1
ATOM 1581 C CA . GLN A 1 196 ? -12.224 15.243 26.734 1.00 88.12 196 GLN A CA 1
ATOM 1582 C C . GLN A 1 196 ? -12.877 13.981 26.154 1.00 88.12 196 GLN A C 1
ATOM 1584 O O . GLN A 1 196 ? -13.482 14.049 25.081 1.00 88.12 196 GLN A O 1
ATOM 1589 N N . SER A 1 197 ? -12.798 12.842 26.852 1.00 88.62 197 SER A N 1
ATOM 1590 C CA . SER A 1 197 ? -13.263 11.540 26.349 1.00 88.62 197 SER A CA 1
ATOM 1591 C C . SER A 1 197 ? -14.716 11.560 25.861 1.00 88.62 197 SER A C 1
ATOM 1593 O O . SER A 1 197 ? -14.944 11.127 24.730 1.00 88.62 197 SER A O 1
ATOM 1595 N N . PRO A 1 198 ? -15.702 12.107 26.607 1.00 91.81 198 PRO A N 1
ATOM 1596 C CA . PRO A 1 198 ? -17.099 12.088 26.161 1.00 91.81 198 PRO A CA 1
ATOM 1597 C C . PRO A 1 198 ? -17.323 12.877 24.862 1.00 91.81 198 PRO A C 1
ATOM 1599 O O . PRO A 1 198 ? -18.057 12.440 23.971 1.00 91.81 198 PRO A O 1
ATOM 1602 N N . ALA A 1 199 ? -16.654 14.026 24.724 1.00 93.31 199 ALA A N 1
ATOM 1603 C CA . ALA A 1 199 ? -16.750 14.868 23.535 1.00 93.31 199 ALA A CA 1
ATOM 1604 C C . ALA A 1 199 ? -16.094 14.205 22.313 1.00 93.31 199 ALA A C 1
ATOM 1606 O O . ALA A 1 199 ? -16.634 14.273 21.207 1.00 93.31 199 ALA A O 1
ATOM 1607 N N . ILE A 1 200 ? -14.954 13.534 22.513 1.00 93.19 200 ILE A N 1
ATOM 1608 C CA . ILE A 1 200 ? -14.240 12.802 21.460 1.00 93.19 200 ILE A CA 1
ATOM 1609 C C . ILE A 1 200 ? -15.064 11.610 20.977 1.00 93.19 200 ILE A C 1
ATOM 1611 O O . ILE A 1 200 ? -15.247 11.463 19.771 1.00 93.19 200 ILE A O 1
ATOM 1615 N N . VAL A 1 201 ? -15.610 10.805 21.896 1.00 94.69 201 VAL A N 1
ATOM 1616 C CA . VAL A 1 201 ? -16.483 9.668 21.561 1.00 94.69 201 VAL A CA 1
ATOM 1617 C C . VAL A 1 201 ? -17.667 10.143 20.718 1.00 94.69 201 VAL A C 1
ATOM 1619 O O . VAL A 1 201 ? -17.842 9.663 19.602 1.00 94.69 201 VAL A O 1
ATOM 1622 N N . THR A 1 202 ? -18.383 11.177 21.173 1.00 95.12 202 THR A N 1
ATOM 1623 C CA . THR A 1 202 ? -19.532 11.744 20.442 1.00 95.12 202 THR A CA 1
ATOM 1624 C C . THR A 1 202 ? -19.142 12.226 19.037 1.00 95.12 202 THR A C 1
ATOM 1626 O O . THR A 1 202 ? -19.886 12.044 18.071 1.00 95.12 202 THR A O 1
ATOM 1629 N N . ARG A 1 203 ? -17.966 12.856 18.889 1.00 94.88 203 ARG A N 1
ATOM 1630 C CA . ARG A 1 203 ? -17.472 13.321 17.583 1.00 94.88 203 ARG A CA 1
ATOM 1631 C C . ARG A 1 203 ? -17.158 12.150 16.655 1.00 94.88 203 ARG A C 1
ATOM 1633 O O . ARG A 1 203 ? -17.532 12.212 15.488 1.00 94.88 203 ARG A O 1
ATOM 1640 N N . ILE A 1 204 ? -16.497 11.110 17.162 1.00 95.69 204 ILE A N 1
ATOM 1641 C CA . ILE A 1 204 ? -16.154 9.906 16.395 1.00 95.69 204 ILE A CA 1
ATOM 1642 C C . ILE A 1 204 ? -17.428 9.188 15.949 1.00 95.69 204 ILE A C 1
ATOM 1644 O O . ILE A 1 204 ? -17.575 8.919 14.761 1.00 95.69 204 ILE A O 1
ATOM 1648 N N . GLU A 1 205 ? -18.378 8.953 16.856 1.00 96.12 205 GLU A N 1
ATOM 1649 C CA . GLU A 1 205 ? -19.669 8.335 16.526 1.00 96.12 205 GLU A CA 1
ATOM 1650 C C . GLU A 1 205 ? -20.392 9.105 15.421 1.00 96.12 205 GLU A C 1
ATOM 1652 O O . GLU A 1 205 ? -20.859 8.512 14.453 1.00 96.12 205 GLU A O 1
ATOM 1657 N N . LYS A 1 206 ? -20.428 10.440 15.518 1.00 95.75 206 LYS A N 1
ATOM 1658 C CA . LYS A 1 206 ? -21.057 11.291 14.505 1.00 95.75 206 LYS A CA 1
ATOM 1659 C C . LYS A 1 206 ? -20.356 11.214 13.147 1.00 95.75 206 LYS A C 1
ATOM 1661 O O . LYS A 1 206 ? -21.035 11.200 12.126 1.00 95.75 206 LYS A O 1
ATOM 1666 N N . VAL A 1 207 ? -19.024 11.222 13.126 1.00 95.50 207 VAL A N 1
ATOM 1667 C CA . VAL A 1 207 ? -18.231 11.177 11.884 1.00 95.50 207 VAL A CA 1
ATOM 1668 C C . VAL A 1 207 ? -18.363 9.823 11.188 1.00 95.50 207 VAL A C 1
ATOM 1670 O O . VAL A 1 207 ? -18.426 9.781 9.963 1.00 95.50 207 VAL A O 1
ATOM 1673 N N . LEU A 1 208 ? -18.421 8.734 11.957 1.00 95.81 208 LEU A N 1
ATOM 1674 C CA . LEU A 1 208 ? -18.496 7.371 11.426 1.00 95.81 208 LEU A CA 1
ATOM 1675 C C . LEU A 1 208 ? -19.938 6.881 11.210 1.00 95.81 208 LEU A C 1
ATOM 1677 O O . LEU A 1 208 ? -20.152 5.796 10.668 1.00 95.81 208 LEU A O 1
ATOM 1681 N N . ALA A 1 209 ?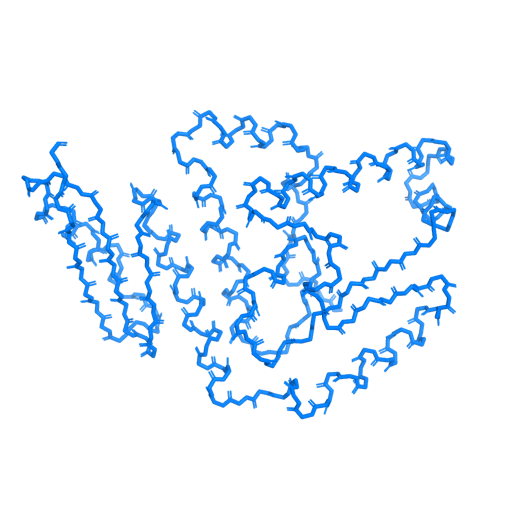 -20.942 7.665 11.609 1.00 93.44 209 ALA A N 1
ATOM 1682 C CA . ALA A 1 209 ? -22.345 7.314 11.441 1.00 93.44 209 ALA A CA 1
ATOM 1683 C C . ALA A 1 209 ? -22.694 7.076 9.961 1.00 93.44 209 ALA A C 1
ATOM 1685 O O . ALA A 1 209 ? -22.518 7.950 9.114 1.00 93.44 209 ALA A O 1
ATOM 1686 N N . GLY A 1 210 ? -23.241 5.894 9.660 1.00 87.19 210 GLY A N 1
ATOM 1687 C CA . GLY A 1 210 ? -23.718 5.549 8.318 1.00 87.19 210 GLY A CA 1
ATOM 1688 C C . GLY A 1 210 ? -22.621 5.206 7.305 1.00 87.19 210 GLY A C 1
ATOM 1689 O O . GLY A 1 210 ? -22.909 5.187 6.110 1.00 87.19 210 GLY A O 1
ATOM 1690 N N . MET A 1 211 ? -21.387 4.937 7.749 1.00 92.75 211 MET A N 1
ATOM 1691 C CA . MET A 1 211 ? -20.351 4.407 6.860 1.00 92.75 211 MET A CA 1
ATOM 1692 C C . MET A 1 211 ? -20.737 3.023 6.327 1.00 92.75 211 MET A C 1
ATOM 1694 O O . MET A 1 211 ? -21.126 2.133 7.084 1.00 92.75 211 MET A O 1
ATOM 1698 N N . ASP A 1 212 ? -20.611 2.853 5.013 1.00 91.06 212 ASP A N 1
ATOM 1699 C CA . ASP A 1 212 ? -20.923 1.600 4.331 1.00 91.06 212 ASP A CA 1
ATOM 1700 C C . ASP A 1 212 ? -19.983 0.467 4.776 1.00 91.06 212 ASP A C 1
ATOM 1702 O O . ASP A 1 212 ? -18.790 0.671 5.000 1.00 91.06 212 ASP A O 1
ATOM 1706 N N . GLY A 1 213 ? -20.530 -0.739 4.919 1.00 89.12 213 GLY A N 1
ATOM 1707 C CA . GLY A 1 213 ? -19.791 -1.922 5.371 1.00 89.12 213 GLY A CA 1
ATOM 1708 C C . GLY A 1 213 ? -19.460 -1.980 6.870 1.00 89.12 213 GLY A C 1
ATOM 1709 O O . GLY A 1 213 ? -18.937 -3.001 7.316 1.00 89.12 213 GLY A O 1
ATOM 1710 N N . MET A 1 214 ? -19.776 -0.950 7.663 1.00 94.81 214 MET A N 1
ATOM 1711 C CA . MET A 1 214 ? -19.597 -0.979 9.119 1.00 94.81 214 MET A CA 1
ATOM 1712 C C . MET A 1 214 ? -20.761 -1.710 9.804 1.00 94.81 214 MET A C 1
ATOM 1714 O O . MET A 1 214 ? -21.905 -1.262 9.752 1.00 94.81 214 MET A O 1
ATOM 1718 N N . GLY A 1 215 ? -20.465 -2.820 10.486 1.00 92.69 215 GLY A N 1
ATOM 1719 C CA . GLY A 1 215 ? -21.448 -3.594 11.254 1.00 92.69 215 GLY A CA 1
ATOM 1720 C C . GLY A 1 215 ? -21.607 -3.115 12.700 1.00 92.69 215 GLY A C 1
ATOM 1721 O O . GLY A 1 215 ? -22.721 -3.025 13.209 1.00 92.69 215 GLY A O 1
ATOM 1722 N N . SER A 1 216 ? -20.497 -2.786 13.365 1.00 95.31 216 SER A N 1
ATOM 1723 C CA . SER A 1 216 ? -20.485 -2.254 14.734 1.00 95.31 216 SER A CA 1
ATOM 1724 C C . SER A 1 216 ? -19.283 -1.342 14.964 1.00 95.31 216 SER A C 1
ATOM 1726 O O . SER A 1 216 ? -18.265 -1.485 14.288 1.00 95.31 216 SER A O 1
ATOM 1728 N N . LEU A 1 217 ? -19.380 -0.462 15.961 1.00 97.00 217 LEU A N 1
ATOM 1729 C CA . LEU A 1 217 ? -18.322 0.465 16.354 1.00 97.00 217 LEU A CA 1
ATOM 1730 C C . LEU A 1 217 ? -18.013 0.317 17.848 1.00 97.00 217 LEU A C 1
ATOM 1732 O O . LEU A 1 217 ? -18.903 0.456 18.684 1.00 97.00 217 LEU A O 1
ATOM 1736 N N . GLU A 1 218 ? -16.748 0.068 18.178 1.00 96.88 218 GLU A N 1
ATOM 1737 C CA . GLU A 1 218 ? -16.222 0.112 19.541 1.00 96.88 218 GLU A CA 1
ATOM 1738 C C . GLU A 1 218 ? -15.141 1.194 19.631 1.00 96.88 218 GLU A C 1
ATOM 1740 O O . GLU A 1 218 ? -14.159 1.171 18.887 1.00 96.88 218 GLU A O 1
ATOM 1745 N N . ILE A 1 219 ? -15.304 2.138 20.560 1.00 96.19 219 ILE A N 1
ATOM 1746 C CA . ILE A 1 219 ? -14.348 3.226 20.781 1.00 96.19 219 ILE A CA 1
ATOM 1747 C C . ILE A 1 219 ? -13.703 3.039 22.151 1.00 96.19 219 ILE A C 1
ATOM 1749 O O . ILE A 1 219 ? -14.389 2.975 23.170 1.00 96.19 219 ILE A O 1
ATOM 1753 N N . ARG A 1 220 ? -12.371 2.988 22.183 1.00 93.75 220 ARG A N 1
ATOM 1754 C CA . ARG A 1 220 ? -11.575 2.967 23.412 1.00 93.75 220 ARG A CA 1
ATOM 1755 C C . ARG A 1 220 ? -10.724 4.224 23.494 1.00 93.75 220 ARG A C 1
ATOM 1757 O O . ARG A 1 220 ? -9.958 4.522 22.577 1.00 93.75 220 ARG A O 1
ATOM 1764 N N . ILE A 1 221 ? -10.831 4.939 24.608 1.00 91.00 221 ILE A N 1
ATOM 1765 C CA . ILE A 1 221 ? -9.966 6.080 24.906 1.00 91.00 221 ILE A CA 1
ATOM 1766 C C . ILE A 1 221 ? -8.907 5.626 25.909 1.00 91.00 221 ILE A C 1
ATOM 1768 O O . ILE A 1 221 ? -9.248 5.158 26.993 1.00 91.00 221 ILE A O 1
ATOM 1772 N N . ALA A 1 222 ? -7.630 5.742 25.546 1.00 87.62 222 ALA A N 1
ATOM 1773 C CA . ALA A 1 222 ? -6.530 5.577 26.490 1.00 87.62 222 ALA A CA 1
ATOM 1774 C C . ALA A 1 222 ? -6.155 6.948 27.068 1.00 87.62 222 ALA A C 1
ATOM 1776 O O . ALA A 1 222 ? -5.691 7.810 26.309 1.00 87.62 222 ALA A O 1
ATOM 1777 N N . PRO A 1 223 ? -6.329 7.161 28.383 1.00 79.44 223 PRO A N 1
ATOM 1778 C CA . PRO A 1 223 ? -5.936 8.409 29.010 1.00 79.44 223 PRO A CA 1
ATOM 1779 C C . PRO A 1 223 ? -4.418 8.592 28.929 1.00 79.44 223 PRO A C 1
ATOM 1781 O O . PRO A 1 223 ? -3.649 7.639 29.084 1.00 79.44 223 PRO A O 1
ATOM 1784 N N . TYR A 1 224 ? -3.985 9.826 28.694 1.00 76.12 224 TYR A N 1
ATOM 1785 C CA . TYR A 1 224 ? -2.614 10.252 28.954 1.00 76.12 224 TYR A CA 1
ATOM 1786 C C . TYR A 1 224 ? -2.634 11.522 29.804 1.00 76.12 224 TYR A C 1
ATOM 1788 O O . TYR A 1 224 ? -3.547 12.341 29.669 1.00 76.12 224 TYR A O 1
ATOM 1796 N N . TYR A 1 225 ? -1.647 11.625 30.695 1.00 56.12 225 TYR A N 1
ATOM 1797 C CA . TYR A 1 225 ? -1.433 12.752 31.601 1.00 56.12 225 TYR A CA 1
ATOM 1798 C C . TYR A 1 225 ? -0.473 13.770 30.987 1.00 56.12 225 TYR A C 1
ATOM 1800 O O . TYR A 1 225 ? 0.456 13.331 30.266 1.00 56.12 225 TYR A O 1
#

Radius of gyration: 20.53 Å; chains: 1; bounding box: 46×43×59 Å

Organism: NCBI:txid1506996

Sequence (225 aa):
MEYDIPELKIMHNFQYAVQILERQSFGRERFVNFISSSILKHLKNDKHVYHGVAGQFFLRDVAHVLKVRIIADMEERVAAEAERTKISRDEARRQLGIDDEERRKWALLLYGIDIVDPGLYDMVINISAMSVDNTVELISKAVDFPCYLPTDASVRRIRDLALTAEVRAALFDYPTAGVFVDEGRVHVHVKAPEEQSPAIVTRIEKVLAGMDGMGSLEIRIAPYY

InterPro domains:
  IPR027417 P-loop containing nucleoside triphosphate hydrolase [G3DSA:3.40.50.300] (7-144)